Protein AF-A0A956BQG1-F1 (afdb_monomer_lite)

Foldseek 3Di:
DDALCPDPCNVVCLVCLLQAALCVSQVSSVHDSVSSVVSCVVVVHDGQHADRVSHGQDDVPPPVDAPPVRDDPDQDDDDVVLVVVLVPDDPPDLSVLLSVCSSCAQQPALVVSCSNSVHDSVSSVVSCVVSVGDHNPDDDPPPVPVPPDPPPDQDVQKWKKWWWFQDPVGIDIDIDIDNDDVRRLVVDVVVDPGHTPDIGTPGHDDD

Sequence (207 aa):
MRGLEHESVWPEIVRRRDELPLARLAEMAGCSPGEVASALVRTGVVHEAVDDAGQLPPEPGDPRVVDAGGERLAHGAVDPSVREALARLRPGSKDMQVAAYADLLGRVPDAEVARRAGVSIRTIASFRARHAIPGYAGPRRPATRRASAPRAAPEPGDVAWRVVLRGDEGDTSGVVVATDLAQAAARAEAAGRGEVVSLERIGPVLG

Radius of gyration: 25.51 Å; chains: 1; bounding box: 65×36×54 Å

pLDDT: mean 70.12, std 15.94, range [32.72, 92.75]

Structure (mmCIF, N/CA/C/O backbone):
data_AF-A0A956BQG1-F1
#
_entry.id   AF-A0A956BQG1-F1
#
loop_
_atom_site.group_PDB
_atom_site.id
_atom_site.type_symbol
_atom_site.label_atom_id
_atom_site.label_alt_id
_atom_site.label_comp_id
_atom_site.label_asym_id
_atom_site.label_entity_id
_atom_site.label_seq_id
_atom_site.pdbx_PDB_ins_code
_atom_site.Cartn_x
_atom_site.Cartn_y
_atom_site.Cartn_z
_atom_site.occupancy
_atom_site.B_iso_or_equiv
_atom_site.auth_seq_id
_atom_site.auth_comp_id
_atom_site.auth_asym_id
_atom_site.auth_atom_id
_atom_site.pdbx_PDB_model_num
ATOM 1 N N . MET A 1 1 ? 12.827 15.767 16.826 1.00 46.84 1 MET A N 1
ATOM 2 C CA . MET A 1 1 ? 12.752 14.305 17.034 1.00 46.84 1 MET A CA 1
ATOM 3 C C . MET A 1 1 ? 14.107 13.729 16.669 1.00 46.84 1 MET A C 1
ATOM 5 O O . MET A 1 1 ? 14.648 14.152 15.653 1.00 46.84 1 MET A O 1
ATOM 9 N N . ARG A 1 2 ? 14.710 12.892 17.520 1.00 58.56 2 ARG A N 1
ATOM 10 C CA . ARG A 1 2 ? 16.002 12.260 17.201 1.00 58.56 2 ARG A CA 1
ATOM 11 C C . ARG A 1 2 ? 15.765 11.188 16.134 1.00 58.56 2 ARG A C 1
ATOM 13 O O . ARG A 1 2 ? 14.733 10.530 16.167 1.00 58.56 2 ARG A O 1
ATOM 20 N N . GLY A 1 3 ? 16.663 11.092 15.157 1.00 66.81 3 GLY A N 1
ATOM 21 C CA . GLY A 1 3 ? 16.604 10.039 14.146 1.00 66.81 3 GLY A CA 1
ATOM 22 C C . GLY A 1 3 ? 16.984 8.682 14.738 1.00 66.81 3 GLY A C 1
ATOM 23 O O . GLY A 1 3 ? 17.754 8.631 15.699 1.00 66.81 3 GLY A O 1
ATOM 24 N N . LEU A 1 4 ? 16.461 7.604 14.146 1.00 78.62 4 LEU A N 1
ATOM 25 C CA . LEU A 1 4 ? 16.720 6.214 14.540 1.00 78.62 4 LEU A CA 1
ATOM 26 C C . LEU A 1 4 ? 18.225 5.888 14.606 1.00 78.62 4 LEU A C 1
ATOM 28 O O . LEU A 1 4 ? 18.642 5.062 15.403 1.00 78.62 4 LEU A O 1
ATOM 32 N N . GLU A 1 5 ? 19.047 6.586 13.819 1.00 75.81 5 GLU A N 1
ATOM 33 C CA . GLU A 1 5 ? 20.513 6.505 13.796 1.00 75.81 5 GLU A CA 1
ATOM 34 C C . GLU A 1 5 ? 21.209 6.895 15.115 1.00 75.81 5 GLU A C 1
ATOM 36 O O . GLU A 1 5 ? 22.394 6.617 15.293 1.00 75.81 5 GLU A O 1
ATOM 41 N N . HIS A 1 6 ? 20.490 7.536 16.040 1.00 75.19 6 HIS A N 1
ATOM 42 C CA . HIS A 1 6 ? 20.987 7.906 17.368 1.00 75.19 6 HIS A CA 1
ATOM 43 C C . HIS A 1 6 ? 20.440 7.015 18.491 1.00 75.19 6 HIS A C 1
ATOM 45 O O . HIS A 1 6 ? 20.789 7.220 19.656 1.00 75.19 6 HIS A O 1
ATOM 51 N N . GLU A 1 7 ? 19.577 6.056 18.158 1.00 80.56 7 GLU A N 1
ATOM 52 C CA . GLU A 1 7 ? 19.052 5.071 19.097 1.00 80.56 7 GLU A CA 1
ATOM 53 C C . GLU A 1 7 ? 20.099 3.979 19.358 1.00 80.56 7 GLU A C 1
ATOM 55 O O . GLU A 1 7 ? 20.858 3.583 18.470 1.00 80.56 7 GLU A O 1
ATOM 60 N N . SER A 1 8 ? 20.107 3.420 20.568 1.00 85.19 8 SER A N 1
ATOM 61 C CA . SER A 1 8 ? 21.009 2.316 20.932 1.00 85.19 8 SER A CA 1
ATOM 62 C C . SER A 1 8 ? 20.754 1.032 20.132 1.00 85.19 8 SER A C 1
ATOM 64 O O . SER A 1 8 ? 21.643 0.190 20.035 1.00 85.19 8 SER A O 1
ATOM 66 N N . VAL A 1 9 ? 19.568 0.894 19.530 1.00 87.00 9 VAL A N 1
ATOM 67 C CA . VAL A 1 9 ? 19.182 -0.243 18.678 1.00 87.00 9 VAL A CA 1
ATOM 68 C C . VAL A 1 9 ? 19.792 -0.173 17.269 1.00 87.00 9 VAL A C 1
ATOM 70 O O . VAL A 1 9 ? 19.853 -1.182 16.567 1.00 87.00 9 VAL A O 1
ATOM 73 N N . TRP A 1 10 ? 20.292 0.993 16.847 1.00 88.00 10 TRP A N 1
ATOM 74 C CA . TRP A 1 10 ? 20.763 1.225 15.479 1.00 88.00 10 TRP A CA 1
ATOM 75 C C . TRP A 1 10 ? 21.867 0.265 14.990 1.00 88.00 10 TRP A C 1
ATOM 77 O O . TRP A 1 10 ? 21.734 -0.266 13.884 1.00 88.00 10 TRP A O 1
ATOM 87 N N . PRO A 1 11 ? 22.925 -0.042 15.770 1.00 89.19 11 PRO A N 1
ATOM 88 C CA . PRO A 1 11 ? 23.967 -0.973 15.328 1.00 89.19 11 PRO A CA 1
ATOM 89 C C . PRO A 1 11 ? 23.437 -2.383 15.039 1.00 89.19 11 PRO A C 1
ATOM 91 O O . PRO A 1 11 ? 23.926 -3.055 14.132 1.00 89.19 11 PRO A O 1
ATOM 94 N N . GLU A 1 12 ? 22.419 -2.818 15.783 1.00 88.06 12 GLU A N 1
ATOM 95 C CA . GLU A 1 12 ? 21.807 -4.134 15.607 1.00 88.06 12 GLU A CA 1
ATOM 96 C C . GLU A 1 12 ? 20.935 -4.181 14.346 1.00 88.06 12 GLU A C 1
ATOM 98 O O . GLU A 1 12 ? 20.993 -5.152 13.591 1.00 88.06 12 GLU A O 1
ATOM 103 N N . ILE A 1 13 ? 20.212 -3.096 14.045 1.00 88.88 13 ILE A N 1
ATOM 104 C CA . ILE A 1 13 ? 19.471 -2.951 12.781 1.00 88.88 13 ILE A CA 1
ATOM 105 C C . ILE A 1 13 ? 20.425 -3.036 11.589 1.00 88.88 13 ILE A C 1
ATOM 107 O O . ILE A 1 13 ? 20.162 -3.769 10.640 1.00 88.88 13 ILE A O 1
ATOM 111 N N . VAL A 1 14 ? 21.551 -2.318 11.636 1.00 87.44 14 VAL A N 1
ATOM 112 C CA . VAL A 1 14 ? 22.540 -2.311 10.545 1.00 87.44 14 VAL A CA 1
ATOM 113 C C . VAL A 1 14 ? 23.153 -3.693 10.331 1.00 87.44 14 VAL A C 1
ATOM 115 O O . VAL A 1 14 ? 23.402 -4.061 9.182 1.00 87.44 14 VAL A O 1
ATOM 118 N N . ARG A 1 15 ? 23.392 -4.454 11.407 1.00 88.75 15 ARG A N 1
ATOM 119 C CA . ARG A 1 15 ? 23.927 -5.820 11.337 1.00 88.75 15 ARG A CA 1
ATOM 120 C C . ARG A 1 15 ? 22.938 -6.781 10.679 1.00 88.75 15 ARG A C 1
ATOM 122 O O . ARG A 1 15 ? 23.346 -7.554 9.824 1.00 88.75 15 ARG A O 1
ATOM 129 N N . ARG A 1 16 ? 21.662 -6.721 11.064 1.00 86.44 16 ARG A N 1
ATOM 130 C CA . ARG A 1 16 ? 20.632 -7.680 10.626 1.00 86.44 16 ARG A CA 1
ATOM 131 C C . ARG A 1 16 ? 19.854 -7.242 9.395 1.00 86.44 16 ARG A C 1
ATOM 133 O O . ARG A 1 16 ? 18.903 -7.915 9.008 1.00 86.44 16 ARG A O 1
ATOM 140 N N . ARG A 1 17 ? 20.232 -6.115 8.788 1.00 82.38 17 ARG A N 1
ATOM 141 C CA . ARG A 1 17 ? 19.498 -5.543 7.661 1.00 82.38 17 ARG A CA 1
ATOM 142 C C . ARG A 1 17 ? 19.327 -6.557 6.533 1.00 82.38 17 ARG A C 1
ATOM 144 O O . ARG A 1 17 ? 18.231 -6.693 6.039 1.00 82.38 17 ARG A O 1
ATOM 151 N N . ASP A 1 18 ? 20.356 -7.315 6.179 1.00 78.38 18 ASP A N 1
ATOM 152 C CA . ASP A 1 18 ? 20.296 -8.233 5.034 1.00 78.38 18 ASP A CA 1
ATOM 153 C C . ASP A 1 18 ? 19.701 -9.607 5.417 1.00 78.38 18 ASP A C 1
ATOM 155 O O . ASP A 1 18 ? 19.477 -10.455 4.562 1.00 78.38 18 ASP A O 1
ATOM 159 N N . GLU A 1 19 ? 19.415 -9.828 6.705 1.00 78.19 19 GLU A N 1
ATOM 160 C CA . GLU A 1 19 ? 18.828 -11.070 7.229 1.00 78.19 19 GLU A CA 1
ATOM 161 C C . GLU A 1 19 ? 17.313 -10.973 7.427 1.00 78.19 19 GLU A C 1
ATOM 163 O O . GLU A 1 19 ? 16.621 -11.990 7.460 1.00 78.19 19 GLU A O 1
ATOM 168 N N . LEU A 1 20 ? 16.798 -9.761 7.647 1.00 76.50 20 LEU A N 1
ATOM 169 C CA . LEU A 1 20 ? 15.426 -9.541 8.081 1.00 76.50 20 LEU A CA 1
ATOM 170 C C . LEU A 1 20 ? 14.710 -8.541 7.176 1.00 76.50 20 LEU A C 1
ATOM 172 O O . LEU A 1 20 ? 15.280 -7.509 6.818 1.00 76.50 20 LEU A O 1
ATOM 176 N N . PRO A 1 21 ? 13.420 -8.772 6.879 1.00 80.62 21 PRO A N 1
ATOM 177 C CA . PRO A 1 21 ? 12.629 -7.788 6.165 1.00 80.62 21 PRO A CA 1
ATOM 178 C C . PRO A 1 21 ? 12.486 -6.513 7.008 1.00 80.62 21 PRO A C 1
ATOM 180 O O . PRO A 1 21 ? 12.423 -6.563 8.243 1.00 80.62 21 PRO A O 1
ATOM 183 N N . LEU A 1 22 ? 12.339 -5.363 6.339 1.00 74.06 22 LEU A N 1
ATOM 184 C CA . LEU A 1 22 ? 12.158 -4.049 6.981 1.00 74.06 22 LEU A CA 1
ATOM 185 C C . LEU A 1 22 ? 11.072 -4.042 8.063 1.00 74.06 22 LEU A C 1
ATOM 187 O O . LEU A 1 22 ? 11.198 -3.321 9.048 1.00 74.06 22 LEU A O 1
ATOM 191 N N . ALA A 1 23 ? 10.019 -4.846 7.897 1.00 68.12 23 ALA A N 1
ATOM 192 C CA . ALA A 1 23 ? 8.956 -4.992 8.886 1.00 68.12 23 ALA A CA 1
ATOM 193 C C . ALA A 1 23 ? 9.471 -5.527 10.232 1.00 68.12 23 ALA A C 1
ATOM 195 O O . ALA A 1 23 ? 9.143 -4.970 11.276 1.00 68.12 23 ALA A O 1
ATOM 196 N N . ARG A 1 24 ? 10.333 -6.550 10.218 1.00 80.94 24 ARG A N 1
ATOM 197 C CA . ARG A 1 24 ? 10.911 -7.124 11.440 1.00 80.94 24 ARG A CA 1
ATOM 198 C C . ARG A 1 24 ? 11.957 -6.218 12.069 1.00 80.94 24 ARG A C 1
ATOM 200 O O . ARG A 1 24 ? 11.988 -6.091 13.289 1.00 80.94 24 ARG A O 1
ATOM 207 N N . LEU A 1 25 ? 12.756 -5.534 11.253 1.00 84.44 25 LEU A N 1
ATOM 208 C CA . LEU A 1 25 ? 13.687 -4.514 11.744 1.00 84.44 25 LEU A CA 1
ATOM 209 C C . LEU A 1 25 ? 12.943 -3.362 12.435 1.00 84.44 25 LEU A C 1
ATOM 211 O O . LEU A 1 25 ? 13.397 -2.855 13.457 1.00 84.44 25 LEU A O 1
ATOM 215 N N . ALA A 1 26 ? 11.780 -2.979 11.909 1.00 79.81 26 ALA A N 1
ATOM 216 C CA . ALA A 1 26 ? 10.936 -1.936 12.481 1.00 79.81 26 ALA A CA 1
ATOM 217 C C . ALA A 1 26 ? 10.287 -2.357 13.803 1.00 79.81 26 ALA A C 1
ATOM 219 O O . ALA A 1 26 ? 10.283 -1.578 14.753 1.00 79.81 26 ALA A O 1
ATOM 220 N N . GLU A 1 27 ? 9.820 -3.604 13.902 1.00 80.94 27 GLU A N 1
ATOM 221 C CA . GLU A 1 27 ? 9.327 -4.171 15.162 1.00 80.94 27 GLU A CA 1
ATOM 222 C C . GLU A 1 27 ? 10.411 -4.196 16.246 1.00 80.94 27 GLU A C 1
ATOM 224 O O . GLU A 1 27 ? 10.147 -3.800 17.379 1.00 80.94 27 GLU A O 1
ATOM 229 N N . MET A 1 28 ? 11.642 -4.593 15.900 1.00 83.69 28 MET A N 1
ATOM 230 C CA . MET A 1 28 ? 12.785 -4.557 16.825 1.00 83.69 28 MET A CA 1
ATOM 231 C C . MET A 1 28 ? 13.092 -3.138 17.317 1.00 83.69 28 MET A C 1
ATOM 233 O O . MET A 1 28 ? 13.524 -2.951 18.451 1.00 83.69 28 MET A O 1
ATOM 237 N N . ALA A 1 29 ? 12.876 -2.150 16.454 1.00 83.38 29 ALA A N 1
ATOM 238 C CA . ALA A 1 29 ? 13.144 -0.747 16.724 1.00 83.38 29 ALA A CA 1
ATOM 239 C C . ALA A 1 29 ? 11.959 -0.003 17.366 1.00 83.38 29 ALA A C 1
ATOM 241 O O . ALA A 1 29 ? 12.104 1.160 17.735 1.00 83.38 29 ALA A O 1
ATOM 242 N N . GLY A 1 30 ? 10.785 -0.639 17.466 1.00 81.88 30 GLY A N 1
ATOM 243 C CA . GLY A 1 30 ? 9.554 -0.006 17.940 1.00 81.88 30 GLY A CA 1
ATOM 244 C C . GLY A 1 30 ? 9.056 1.140 17.050 1.00 81.88 30 GLY A C 1
ATOM 245 O O . GLY A 1 30 ? 8.362 2.029 17.539 1.00 81.88 30 GLY A O 1
ATOM 246 N N . CYS A 1 31 ? 9.416 1.152 15.764 1.00 81.50 31 CYS A N 1
ATOM 247 C CA . CYS A 1 31 ? 9.085 2.226 14.825 1.00 81.50 31 CYS A CA 1
ATOM 248 C C . CYS A 1 31 ? 8.438 1.686 13.542 1.00 81.50 31 CYS A C 1
ATOM 250 O O . CYS A 1 31 ? 8.113 0.503 13.435 1.00 81.50 31 CYS A O 1
ATOM 252 N N . SER A 1 32 ? 8.193 2.555 12.561 1.00 75.88 32 SER A N 1
ATOM 253 C CA . SER A 1 32 ? 7.629 2.140 11.276 1.00 75.88 32 SER A CA 1
ATOM 254 C C . SER A 1 32 ? 8.705 1.643 10.290 1.00 75.88 32 SER A C 1
ATOM 256 O O . SER A 1 32 ? 9.830 2.152 10.277 1.00 75.88 32 SER A O 1
ATOM 258 N N . PRO A 1 33 ? 8.373 0.724 9.359 1.00 71.31 33 PRO A N 1
ATOM 259 C CA . PRO A 1 33 ? 9.314 0.263 8.326 1.00 71.31 33 PRO A CA 1
ATOM 260 C C . PRO A 1 33 ? 9.885 1.389 7.454 1.00 71.31 33 PRO A C 1
ATOM 262 O O . PRO A 1 33 ? 11.023 1.315 6.990 1.00 71.31 33 PRO A O 1
ATOM 265 N N . GLY A 1 34 ? 9.110 2.459 7.247 1.00 60.00 34 GLY A N 1
ATOM 266 C CA . GLY A 1 34 ? 9.549 3.639 6.502 1.00 60.00 34 GLY A CA 1
ATOM 267 C C . GLY A 1 34 ? 10.622 4.454 7.228 1.00 60.00 34 GLY A C 1
ATOM 268 O O . GLY A 1 34 ? 11.489 5.032 6.570 1.00 60.00 34 GLY A O 1
ATOM 269 N N . GLU A 1 35 ? 10.604 4.479 8.561 1.00 70.69 35 GLU A N 1
ATOM 270 C CA . GLU A 1 35 ? 11.624 5.152 9.372 1.00 70.69 35 GLU A CA 1
ATOM 271 C C . GLU A 1 35 ? 12.947 4.390 9.344 1.00 70.69 35 GLU A C 1
ATOM 273 O O . GLU A 1 35 ? 13.988 5.009 9.121 1.00 70.69 35 GLU A O 1
ATOM 278 N N . VAL A 1 36 ? 12.902 3.057 9.451 1.00 77.69 36 VAL A N 1
ATOM 279 C CA . VAL A 1 36 ? 14.083 2.192 9.286 1.00 77.69 36 VAL A CA 1
ATOM 280 C C . VAL A 1 36 ? 14.699 2.377 7.901 1.00 77.69 36 VAL A C 1
ATOM 282 O O . VAL A 1 36 ? 15.891 2.660 7.785 1.00 77.69 36 VAL A O 1
ATOM 285 N N . ALA A 1 37 ? 13.885 2.303 6.843 1.00 73.50 37 ALA A N 1
ATOM 286 C CA . ALA A 1 37 ? 14.354 2.497 5.472 1.00 73.50 37 ALA A CA 1
ATOM 287 C C . ALA A 1 37 ? 14.978 3.887 5.263 1.00 73.50 37 ALA A C 1
ATOM 289 O O . ALA A 1 37 ? 16.015 4.023 4.616 1.00 73.50 37 ALA A O 1
ATOM 290 N N . SER A 1 38 ? 14.372 4.930 5.836 1.00 71.94 38 SER A N 1
ATOM 291 C CA . SER A 1 38 ? 14.891 6.297 5.735 1.00 71.94 38 SER A CA 1
ATOM 292 C C . SER A 1 38 ? 16.214 6.463 6.484 1.00 71.94 38 SER A C 1
ATOM 294 O O . SER A 1 38 ? 17.120 7.118 5.973 1.00 71.94 38 SER A O 1
ATOM 296 N N . ALA A 1 39 ? 16.355 5.854 7.663 1.00 79.94 39 ALA A N 1
ATOM 297 C CA . ALA A 1 39 ? 17.590 5.884 8.440 1.00 79.94 39 ALA A CA 1
ATOM 298 C C . ALA A 1 39 ? 18.737 5.133 7.737 1.00 79.94 39 ALA A C 1
ATOM 300 O O . ALA A 1 39 ? 19.861 5.637 7.687 1.00 79.94 39 ALA A O 1
ATOM 301 N N . LEU A 1 40 ? 18.453 3.984 7.112 1.00 82.25 40 LEU A N 1
ATOM 302 C CA . LEU A 1 40 ? 19.437 3.228 6.322 1.00 82.25 40 LEU A CA 1
ATOM 303 C C . LEU A 1 40 ? 19.943 4.059 5.135 1.00 82.25 40 LEU A C 1
ATOM 305 O O . LEU A 1 40 ? 21.146 4.211 4.942 1.00 82.25 40 LEU A O 1
ATOM 309 N N . VAL A 1 41 ? 19.032 4.722 4.416 1.00 76.50 41 VAL A N 1
ATOM 310 C CA . VAL A 1 41 ? 19.394 5.629 3.315 1.00 76.50 41 VAL A CA 1
ATOM 311 C C . VAL A 1 41 ? 20.226 6.820 3.805 1.00 76.50 41 VAL A C 1
ATOM 313 O O . VAL A 1 41 ? 21.230 7.152 3.177 1.00 76.50 41 VAL A O 1
ATOM 316 N N . ARG A 1 42 ? 19.859 7.458 4.927 1.00 74.25 42 ARG A N 1
ATOM 317 C CA . ARG A 1 42 ? 20.605 8.606 5.488 1.00 74.25 42 ARG A CA 1
ATOM 318 C C . ARG A 1 42 ? 22.040 8.259 5.877 1.00 74.25 42 ARG A C 1
ATOM 320 O O . ARG A 1 42 ? 22.916 9.111 5.786 1.00 74.25 42 ARG A O 1
ATOM 327 N N . THR A 1 43 ? 22.264 7.026 6.312 1.00 80.19 43 THR A N 1
ATOM 328 C CA . THR A 1 43 ? 23.576 6.529 6.744 1.00 80.19 43 THR A CA 1
ATOM 329 C C . THR A 1 43 ? 24.372 5.868 5.616 1.00 80.19 43 THR A C 1
ATOM 331 O O . THR A 1 43 ? 25.496 5.429 5.844 1.00 80.19 43 THR A O 1
ATOM 334 N N . GLY A 1 44 ? 23.821 5.819 4.397 1.00 75.56 44 GLY A N 1
ATOM 335 C CA . GLY A 1 44 ? 24.469 5.200 3.238 1.00 75.56 44 GLY A CA 1
ATOM 336 C C . GLY A 1 44 ? 24.523 3.673 3.304 1.00 75.56 44 GLY A C 1
ATOM 337 O O . GLY A 1 44 ? 25.300 3.052 2.582 1.00 75.56 44 GLY A O 1
ATOM 338 N N . VAL A 1 45 ? 23.714 3.063 4.168 1.00 77.19 45 VAL A N 1
ATOM 339 C CA . VAL A 1 45 ? 23.649 1.617 4.340 1.00 77.19 45 VAL A CA 1
ATOM 340 C C . VAL A 1 45 ? 22.630 1.049 3.351 1.00 77.19 45 VAL A C 1
ATOM 342 O O . VAL A 1 45 ? 21.441 1.364 3.410 1.00 77.19 45 VAL A O 1
ATOM 345 N N . VAL A 1 46 ? 23.100 0.210 2.427 1.00 68.94 46 VAL A N 1
ATOM 346 C CA . VAL A 1 46 ? 22.244 -0.491 1.458 1.00 68.94 46 VAL A CA 1
ATOM 347 C C . VAL A 1 46 ? 21.608 -1.700 2.140 1.00 68.94 46 VAL A C 1
ATOM 349 O O . VAL A 1 46 ? 22.289 -2.428 2.855 1.00 68.94 46 VAL A O 1
ATOM 352 N N . HIS A 1 47 ? 20.311 -1.899 1.924 1.00 69.94 47 HIS A N 1
ATOM 353 C CA . HIS A 1 47 ? 19.563 -3.061 2.394 1.00 69.94 47 HIS A CA 1
ATOM 354 C C . HIS A 1 47 ? 19.048 -3.836 1.184 1.00 69.94 47 HIS A C 1
ATOM 356 O O . HIS A 1 47 ? 18.314 -3.271 0.366 1.00 69.94 47 HIS A O 1
ATOM 362 N N . GLU A 1 48 ? 19.443 -5.104 1.070 1.00 63.16 48 GLU A N 1
ATOM 363 C CA . GLU A 1 48 ? 18.855 -6.026 0.101 1.00 63.16 48 GLU A CA 1
ATOM 364 C C . GLU A 1 48 ? 17.516 -6.528 0.639 1.00 63.16 48 GLU A C 1
ATOM 366 O O . GLU A 1 48 ? 17.433 -7.115 1.715 1.00 63.16 48 GLU A O 1
ATOM 371 N N . ALA A 1 49 ? 16.442 -6.233 -0.093 1.00 56.81 49 ALA A N 1
ATOM 372 C CA . ALA A 1 49 ? 15.095 -6.578 0.331 1.00 56.81 49 ALA A CA 1
ATOM 373 C C . ALA A 1 49 ? 14.925 -8.101 0.332 1.00 56.81 49 ALA A C 1
ATOM 375 O O . ALA A 1 49 ? 14.792 -8.689 -0.732 1.00 56.81 49 ALA A O 1
ATOM 376 N N . VAL A 1 50 ? 14.904 -8.717 1.511 1.00 61.09 50 VAL A N 1
ATOM 377 C CA . VAL A 1 50 ? 14.538 -10.127 1.706 1.00 61.09 50 VAL A CA 1
ATOM 378 C C . VAL A 1 50 ? 13.030 -10.273 1.923 1.00 61.09 50 VAL A C 1
ATOM 380 O O . VAL A 1 50 ? 12.372 -9.358 2.431 1.00 61.09 50 VAL A O 1
ATOM 383 N N . ASP A 1 51 ? 12.461 -11.404 1.509 1.00 55.56 51 ASP A N 1
ATOM 384 C CA . ASP A 1 51 ? 11.043 -11.708 1.712 1.00 55.56 51 ASP A CA 1
ATOM 385 C C . ASP A 1 51 ? 10.711 -12.081 3.176 1.00 55.56 51 ASP A C 1
ATOM 387 O O . ASP A 1 51 ? 11.577 -12.117 4.053 1.00 55.56 51 ASP A O 1
ATOM 391 N N . ASP A 1 52 ? 9.432 -12.358 3.462 1.00 47.62 52 ASP A N 1
ATOM 392 C CA . ASP A 1 52 ? 8.966 -12.744 4.806 1.00 47.62 52 ASP A CA 1
ATOM 393 C C . ASP A 1 52 ? 9.592 -14.063 5.313 1.00 47.62 52 ASP A C 1
ATOM 395 O O . ASP A 1 52 ? 9.530 -14.351 6.511 1.00 47.62 52 ASP A O 1
ATOM 399 N N . ALA A 1 53 ? 10.191 -14.861 4.421 1.00 53.19 53 ALA A N 1
ATOM 400 C CA . ALA A 1 53 ? 10.907 -16.093 4.736 1.00 53.19 53 ALA A CA 1
ATOM 401 C C . ALA A 1 53 ? 12.428 -15.881 4.892 1.00 53.19 53 ALA A C 1
ATOM 403 O O . ALA A 1 53 ? 13.144 -16.837 5.193 1.00 53.19 53 ALA A O 1
ATOM 404 N N . GLY A 1 54 ? 12.928 -14.648 4.732 1.00 53.09 54 GLY A N 1
ATOM 405 C CA . GLY A 1 54 ? 14.359 -14.335 4.770 1.00 53.09 54 GLY A CA 1
ATOM 406 C C . GLY A 1 54 ? 15.106 -14.770 3.507 1.00 53.09 54 GLY A C 1
ATOM 407 O O . GLY A 1 54 ? 16.333 -14.858 3.517 1.00 53.09 54 GLY A O 1
ATOM 408 N N . GLN A 1 55 ? 14.389 -15.072 2.422 1.00 50.47 55 GLN A N 1
ATOM 409 C CA . GLN A 1 55 ? 14.985 -15.379 1.131 1.00 50.47 55 GLN A CA 1
ATOM 410 C C . GLN A 1 55 ? 15.259 -14.087 0.356 1.00 50.47 55 GLN A C 1
ATOM 412 O O . GLN A 1 55 ? 14.406 -13.198 0.268 1.00 50.47 55 GLN A O 1
ATOM 417 N N . LEU A 1 56 ? 16.439 -14.013 -0.268 1.00 47.78 56 LEU A N 1
ATOM 418 C CA . LEU A 1 56 ? 16.669 -13.038 -1.327 1.00 47.78 56 LEU A CA 1
ATOM 419 C C . LEU A 1 56 ? 15.664 -13.273 -2.465 1.00 47.78 56 LEU A C 1
ATOM 421 O O . LEU A 1 56 ? 15.352 -14.430 -2.781 1.00 47.78 56 LEU A O 1
ATOM 425 N N . PRO A 1 57 ? 15.164 -12.201 -3.100 1.00 50.53 57 PRO A N 1
ATOM 426 C CA . PRO A 1 57 ? 14.330 -12.318 -4.277 1.00 50.53 57 PRO A CA 1
ATOM 427 C C . PRO A 1 57 ? 15.082 -13.139 -5.331 1.00 50.53 57 PRO A C 1
ATOM 429 O O . PRO A 1 57 ? 16.301 -13.008 -5.456 1.00 50.53 57 PRO A O 1
ATOM 432 N N . PRO A 1 58 ? 14.384 -14.009 -6.079 1.00 46.41 58 PRO A N 1
ATOM 433 C CA . PRO A 1 58 ? 15.030 -14.803 -7.110 1.00 46.41 58 PRO A CA 1
ATOM 434 C C . PRO A 1 58 ? 15.707 -13.884 -8.129 1.00 46.41 58 PRO A C 1
ATOM 436 O O . PRO A 1 58 ? 15.110 -12.902 -8.580 1.00 46.41 58 PRO A O 1
ATOM 439 N N . GLU A 1 59 ? 16.942 -14.234 -8.490 1.00 39.75 59 GLU A N 1
ATOM 440 C CA . GLU A 1 59 ? 17.727 -13.533 -9.505 1.00 39.75 59 GLU A CA 1
ATOM 441 C C . GLU A 1 59 ? 16.920 -13.378 -10.808 1.00 39.75 59 GLU A C 1
ATOM 443 O O . GLU A 1 59 ? 16.147 -14.278 -11.180 1.00 39.75 59 GLU A O 1
ATOM 448 N N . PRO A 1 60 ? 17.094 -12.268 -11.547 1.00 37.97 60 PRO A N 1
ATOM 449 C CA . PRO A 1 60 ? 16.444 -12.087 -12.837 1.00 37.97 60 PRO A CA 1
ATOM 450 C C . PRO A 1 60 ? 16.783 -13.256 -13.781 1.00 37.97 60 PRO A C 1
ATOM 452 O O . PRO A 1 60 ? 17.923 -13.405 -14.212 1.00 37.97 60 PRO A O 1
ATOM 455 N N . GLY A 1 61 ? 15.788 -14.088 -14.113 1.00 40.22 61 GLY A N 1
ATOM 456 C CA . GLY A 1 61 ? 15.955 -15.253 -14.995 1.00 40.22 61 GLY A CA 1
ATOM 457 C C . GLY A 1 61 ? 16.045 -16.617 -14.297 1.00 40.22 61 GLY A C 1
ATOM 458 O O . GLY A 1 61 ? 16.324 -17.608 -14.971 1.00 40.22 61 GLY A O 1
ATOM 459 N N . ASP A 1 62 ? 15.791 -16.705 -12.986 1.00 40.81 62 ASP A N 1
ATOM 460 C CA . ASP A 1 62 ? 15.752 -17.993 -12.283 1.00 40.81 62 ASP A CA 1
ATOM 461 C C . ASP A 1 62 ? 14.680 -18.942 -12.877 1.00 40.81 62 ASP A C 1
ATOM 463 O O . ASP A 1 62 ? 13.493 -18.588 -12.924 1.00 40.81 62 ASP A O 1
ATOM 467 N N . PRO A 1 63 ? 15.053 -20.168 -13.299 1.00 39.81 63 PRO A N 1
ATOM 468 C CA . PRO A 1 63 ? 14.145 -21.126 -13.937 1.00 39.81 63 PRO A CA 1
ATOM 469 C C . PRO A 1 63 ? 12.994 -21.617 -13.043 1.00 39.81 63 PRO A C 1
ATOM 471 O O . PRO A 1 63 ? 12.086 -22.284 -13.539 1.00 39.81 63 PRO A O 1
ATOM 474 N N . ARG A 1 64 ? 13.004 -21.310 -11.740 1.00 42.50 64 ARG A N 1
ATOM 475 C CA . ARG A 1 64 ? 11.933 -21.664 -10.793 1.00 42.50 64 ARG A CA 1
ATOM 476 C C . ARG A 1 64 ? 10.741 -20.701 -10.821 1.00 42.50 64 ARG A C 1
ATOM 478 O O . ARG A 1 64 ? 9.725 -20.983 -10.187 1.00 42.50 64 ARG A O 1
ATOM 485 N N . VAL A 1 65 ? 10.841 -19.578 -11.534 1.00 39.50 65 VAL A N 1
ATOM 486 C CA . VAL A 1 65 ? 9.796 -18.547 -11.568 1.00 39.50 65 VAL A CA 1
ATOM 487 C C . VAL A 1 65 ? 8.826 -18.806 -12.726 1.00 39.50 65 VAL A C 1
ATOM 489 O O . VAL A 1 65 ? 9.104 -18.484 -13.879 1.00 39.50 65 VAL A O 1
ATOM 492 N N . VAL A 1 66 ? 7.661 -19.366 -12.401 1.00 38.19 66 VAL A N 1
ATOM 493 C CA . VAL A 1 66 ? 6.506 -19.524 -13.303 1.00 38.19 66 VAL A CA 1
ATOM 494 C C . VAL A 1 66 ? 5.425 -18.500 -12.952 1.00 38.19 66 VAL A C 1
ATOM 496 O O . VAL A 1 66 ? 5.324 -18.075 -11.798 1.00 38.19 66 VAL A O 1
ATOM 499 N N . ASP A 1 67 ? 4.631 -18.052 -13.927 1.00 41.94 67 ASP A N 1
ATOM 500 C CA . ASP A 1 67 ? 3.481 -17.199 -13.620 1.00 41.94 67 ASP A CA 1
ATOM 501 C C . ASP A 1 67 ? 2.335 -17.987 -12.951 1.00 41.94 67 ASP A C 1
ATOM 503 O O . ASP A 1 67 ? 2.390 -19.206 -12.782 1.00 41.94 67 ASP A O 1
ATOM 507 N N . ALA A 1 68 ? 1.274 -17.281 -12.548 1.00 36.88 68 ALA A N 1
ATOM 508 C CA . ALA A 1 68 ? 0.109 -17.883 -11.896 1.00 36.88 68 ALA A CA 1
ATOM 509 C C . ALA A 1 68 ? -0.688 -18.855 -12.799 1.00 36.88 68 ALA A C 1
ATOM 511 O O . ALA A 1 68 ? -1.590 -19.527 -12.302 1.00 36.88 68 ALA A O 1
ATOM 512 N N . GLY A 1 69 ? -0.376 -18.923 -14.099 1.00 35.78 69 GLY A N 1
ATOM 513 C CA . GLY A 1 69 ? -0.907 -19.886 -15.065 1.00 35.78 69 GLY A CA 1
ATOM 514 C C . GLY A 1 69 ? 0.060 -21.029 -15.398 1.00 35.78 69 GLY A C 1
ATOM 515 O O . GLY A 1 69 ? -0.301 -21.909 -16.174 1.00 35.78 69 GLY A O 1
ATOM 516 N N . GLY A 1 70 ? 1.264 -21.050 -14.814 1.00 34.25 70 GLY A N 1
ATOM 517 C CA . GLY A 1 70 ? 2.298 -22.039 -15.117 1.00 34.25 70 GLY A CA 1
ATOM 518 C C . GLY A 1 70 ? 3.021 -21.798 -16.445 1.00 34.25 70 GLY A C 1
ATOM 519 O O . GLY A 1 70 ? 3.807 -22.650 -16.865 1.00 34.25 70 GLY A O 1
ATOM 520 N N . GLU A 1 71 ? 2.789 -20.662 -17.109 1.00 32.72 71 GLU A N 1
ATOM 521 C CA . GLU A 1 71 ? 3.443 -20.342 -18.373 1.00 32.72 71 GLU A CA 1
ATOM 522 C C . GLU A 1 71 ? 4.795 -19.656 -18.150 1.00 32.72 71 GLU A C 1
ATOM 524 O O . GLU A 1 71 ? 5.023 -18.874 -17.219 1.00 32.72 71 GLU A O 1
ATOM 529 N N . ARG A 1 72 ? 5.739 -19.994 -19.034 1.00 37.50 72 ARG A N 1
ATOM 530 C CA . ARG A 1 72 ? 7.061 -19.372 -19.084 1.00 37.50 72 ARG A CA 1
ATOM 531 C C . ARG A 1 72 ? 6.884 -17.953 -19.609 1.00 37.50 72 ARG A C 1
ATOM 533 O O . ARG A 1 72 ? 6.520 -17.778 -20.770 1.00 37.50 72 ARG A O 1
ATOM 540 N N . LEU A 1 73 ? 7.175 -16.945 -18.789 1.00 40.72 73 LEU A N 1
ATOM 541 C CA . LEU A 1 73 ? 7.172 -15.551 -19.230 1.00 40.72 73 LEU A CA 1
ATOM 542 C C . LEU A 1 73 ? 8.333 -15.325 -20.208 1.00 40.72 73 LEU A C 1
ATOM 544 O O . LEU A 1 73 ? 9.439 -14.966 -19.814 1.00 40.72 73 LEU A O 1
ATOM 548 N N . ALA A 1 74 ? 8.091 -15.544 -21.500 1.00 36.56 74 ALA A N 1
ATOM 549 C CA . ALA A 1 74 ? 8.977 -15.045 -22.538 1.00 36.56 74 ALA A CA 1
ATOM 550 C C . ALA A 1 74 ? 9.038 -13.511 -22.433 1.00 36.56 74 ALA A C 1
ATOM 552 O O . ALA A 1 74 ? 8.004 -12.848 -22.314 1.00 36.56 74 ALA A O 1
ATOM 553 N N . HIS A 1 75 ? 10.248 -12.946 -22.469 1.00 35.91 75 HIS A N 1
ATOM 554 C CA . HIS A 1 75 ? 10.475 -11.501 -22.477 1.00 35.91 75 HIS A CA 1
ATOM 555 C C . HIS A 1 75 ? 9.814 -10.869 -23.712 1.00 35.91 75 HIS A C 1
ATOM 557 O O . HIS A 1 75 ? 10.390 -10.829 -24.796 1.00 35.91 75 HIS A O 1
ATOM 563 N N . GLY A 1 76 ? 8.572 -10.406 -23.584 1.00 41.69 76 GLY A N 1
ATOM 564 C CA . GLY A 1 76 ? 7.909 -9.670 -24.654 1.00 41.69 76 GLY A CA 1
ATOM 565 C C . GLY A 1 76 ? 8.389 -8.219 -24.668 1.00 41.69 76 GLY A C 1
ATOM 566 O O . GLY A 1 76 ? 8.360 -7.551 -23.636 1.00 41.69 76 GLY A O 1
ATOM 567 N N . ALA A 1 77 ? 8.759 -7.713 -25.840 1.00 44.69 77 ALA A N 1
ATOM 568 C CA . ALA A 1 77 ? 9.376 -6.403 -26.019 1.00 44.69 77 ALA A CA 1
ATOM 569 C C . ALA A 1 77 ? 8.560 -5.242 -25.412 1.00 44.69 77 ALA A C 1
ATOM 571 O O . ALA A 1 77 ? 7.430 -4.991 -25.837 1.00 44.69 77 ALA A O 1
ATOM 572 N N . VAL A 1 78 ? 9.140 -4.506 -24.452 1.00 51.06 78 VAL A N 1
ATOM 573 C CA . VAL A 1 78 ? 8.733 -3.111 -24.194 1.00 51.06 78 VAL A CA 1
ATOM 574 C C . VAL A 1 78 ? 8.878 -2.294 -25.475 1.00 51.06 78 VAL A C 1
ATOM 576 O O . VAL A 1 78 ? 9.789 -2.538 -26.275 1.00 51.06 78 VAL A O 1
ATOM 579 N N . ASP A 1 79 ? 8.021 -1.286 -25.622 1.00 52.97 79 ASP A N 1
ATOM 580 C CA . ASP A 1 79 ? 8.161 -0.286 -26.671 1.00 52.97 79 ASP A CA 1
ATOM 581 C C . ASP A 1 79 ? 9.585 0.328 -26.646 1.00 52.97 79 ASP A C 1
ATOM 583 O O . ASP A 1 79 ? 10.067 0.726 -25.575 1.00 52.97 79 ASP A O 1
ATOM 587 N N . PRO A 1 80 ? 10.292 0.398 -27.791 1.00 53.84 80 PRO A N 1
ATOM 588 C CA . PRO A 1 80 ? 11.659 0.912 -27.861 1.00 53.84 80 PRO A CA 1
ATOM 589 C C . PRO A 1 80 ? 11.820 2.334 -27.306 1.00 53.84 80 PRO A C 1
ATOM 591 O O . PRO A 1 80 ? 12.865 2.643 -26.734 1.00 53.84 80 PRO A O 1
ATOM 594 N N . SER A 1 81 ? 10.787 3.177 -27.408 1.00 54.03 81 SER A N 1
ATOM 595 C CA . SER A 1 81 ? 10.808 4.547 -26.882 1.00 54.03 81 SER A CA 1
ATOM 596 C C . SER A 1 81 ? 10.802 4.581 -25.351 1.00 54.03 81 SER A C 1
ATOM 598 O O . SER A 1 81 ? 11.468 5.418 -24.738 1.00 54.03 81 SER A O 1
ATOM 600 N N . VAL A 1 82 ? 10.126 3.619 -24.714 1.00 55.72 82 VAL A N 1
ATOM 601 C CA . VAL A 1 82 ? 10.147 3.446 -23.257 1.00 55.72 82 VAL A CA 1
ATOM 602 C C . VAL A 1 82 ? 11.535 2.987 -22.820 1.00 55.72 82 VAL A C 1
ATOM 604 O O . VAL A 1 82 ? 12.078 3.529 -21.861 1.00 55.72 82 VAL A O 1
ATOM 607 N N . ARG A 1 83 ? 12.161 2.061 -23.560 1.00 57.81 83 ARG A N 1
ATOM 608 C CA . ARG A 1 83 ? 13.533 1.598 -23.289 1.00 57.81 83 ARG A CA 1
ATOM 609 C C . ARG A 1 83 ? 14.559 2.734 -23.393 1.00 57.81 83 ARG A C 1
ATOM 611 O O . ARG A 1 83 ? 15.455 2.829 -22.557 1.00 57.81 83 ARG A O 1
ATOM 618 N N . GLU A 1 84 ? 14.402 3.628 -24.364 1.00 56.88 84 GLU A N 1
ATOM 619 C CA . GLU A 1 84 ? 15.266 4.802 -24.510 1.00 56.88 84 GLU A CA 1
ATOM 620 C C . GLU A 1 84 ? 15.047 5.837 -23.391 1.00 56.88 84 GLU A C 1
ATOM 622 O O . GLU A 1 84 ? 16.008 6.391 -22.856 1.00 56.88 84 GLU A O 1
ATOM 627 N N . ALA A 1 85 ? 13.797 6.065 -22.974 1.00 61.50 85 ALA A N 1
ATOM 628 C CA . ALA A 1 85 ? 13.487 6.929 -21.835 1.00 61.50 85 ALA A CA 1
ATOM 629 C C . ALA A 1 85 ? 14.057 6.374 -20.515 1.00 61.50 85 ALA A C 1
ATOM 631 O O . ALA A 1 85 ? 14.530 7.137 -19.671 1.00 61.50 85 ALA A O 1
ATOM 632 N N . LEU A 1 86 ? 14.057 5.048 -20.361 1.00 61.06 86 LEU A N 1
ATOM 633 C CA . LEU A 1 86 ? 14.614 4.337 -19.212 1.00 61.06 86 LEU A CA 1
ATOM 634 C C . LEU A 1 86 ? 16.138 4.450 -19.116 1.00 61.06 86 LEU A C 1
ATOM 636 O O . LEU A 1 86 ? 16.669 4.622 -18.020 1.00 61.06 86 LEU A O 1
ATOM 640 N N . ALA A 1 87 ? 16.837 4.437 -20.252 1.00 59.16 87 ALA A N 1
ATOM 641 C CA . ALA A 1 87 ? 18.291 4.596 -20.315 1.00 59.16 87 ALA A CA 1
ATOM 642 C C . ALA A 1 87 ? 18.784 5.980 -19.842 1.00 59.16 87 ALA A C 1
ATOM 644 O O . ALA A 1 87 ? 19.968 6.155 -19.566 1.00 59.16 87 ALA A O 1
ATOM 645 N N . ARG A 1 88 ? 17.884 6.969 -19.729 1.00 65.88 88 ARG A N 1
ATOM 646 C CA . ARG A 1 88 ? 18.191 8.336 -19.269 1.00 65.88 88 ARG A CA 1
ATOM 647 C C . ARG A 1 88 ? 17.943 8.545 -17.770 1.00 65.88 88 ARG A C 1
ATOM 649 O O . ARG A 1 88 ? 18.115 9.660 -17.273 1.00 65.88 88 ARG A O 1
ATOM 656 N N . LEU A 1 89 ? 17.506 7.514 -17.044 1.00 64.62 89 LEU A N 1
ATOM 657 C CA . LEU A 1 89 ? 17.240 7.616 -15.611 1.00 64.62 89 LEU A CA 1
ATOM 658 C C . LEU A 1 89 ? 18.533 7.790 -14.810 1.00 64.62 89 LEU A C 1
ATOM 660 O O . LEU A 1 89 ? 19.578 7.231 -15.135 1.00 64.62 89 LEU A O 1
ATOM 664 N N . ARG A 1 90 ? 18.453 8.571 -13.725 1.00 58.53 90 ARG A N 1
ATOM 665 C CA . ARG A 1 90 ? 19.599 8.769 -12.832 1.00 58.53 90 ARG A CA 1
ATOM 666 C C . ARG A 1 90 ? 19.958 7.449 -12.132 1.00 58.53 90 ARG A C 1
ATOM 668 O O . ARG A 1 90 ? 19.056 6.832 -11.551 1.00 58.53 90 ARG A O 1
ATOM 675 N N . PRO A 1 91 ? 21.248 7.063 -12.108 1.00 47.72 91 PRO A N 1
ATOM 676 C CA . PRO A 1 91 ? 21.714 5.916 -11.340 1.00 47.72 91 PRO A CA 1
ATOM 677 C C . PRO A 1 91 ? 21.284 6.019 -9.871 1.00 47.72 91 PRO A C 1
ATOM 679 O O . PRO A 1 91 ? 21.404 7.083 -9.265 1.00 47.72 91 PRO A O 1
ATOM 682 N N . GLY A 1 92 ? 20.745 4.933 -9.313 1.00 50.78 92 GLY A N 1
ATOM 683 C CA . GLY A 1 92 ? 20.315 4.859 -7.908 1.00 50.78 92 GLY A CA 1
ATOM 684 C C . GLY A 1 92 ? 18.924 5.431 -7.596 1.00 50.78 92 GLY A C 1
ATOM 685 O O . GLY A 1 92 ? 18.484 5.374 -6.450 1.00 50.78 92 GLY A O 1
ATOM 686 N N . SER A 1 93 ? 18.192 5.956 -8.586 1.00 65.00 93 SER A N 1
ATOM 687 C CA . SER A 1 93 ? 16.778 6.303 -8.391 1.00 65.00 93 SER A CA 1
ATOM 688 C C . SER A 1 93 ? 15.931 5.039 -8.218 1.00 65.00 93 SER A C 1
ATOM 690 O O . SER A 1 93 ? 16.173 4.027 -8.877 1.00 65.00 93 SER A O 1
ATOM 692 N N . LYS A 1 94 ? 14.858 5.126 -7.421 1.00 63.34 94 LYS A N 1
ATOM 693 C CA . LYS A 1 94 ? 13.799 4.098 -7.368 1.00 63.34 94 LYS A CA 1
ATOM 694 C C . LYS A 1 94 ? 13.251 3.784 -8.765 1.00 63.34 94 LYS A C 1
ATOM 696 O O . LYS A 1 94 ? 12.829 2.668 -9.024 1.00 63.34 94 LYS A O 1
ATOM 701 N N . ASP A 1 95 ? 13.329 4.741 -9.686 1.00 66.44 95 ASP A N 1
ATOM 702 C CA . ASP A 1 95 ? 12.932 4.551 -11.081 1.00 66.44 95 ASP A CA 1
ATOM 703 C C . ASP A 1 95 ? 13.830 3.557 -11.825 1.00 66.44 95 ASP A C 1
ATOM 705 O O . ASP A 1 95 ? 13.337 2.834 -12.681 1.00 66.44 95 ASP A O 1
ATOM 709 N N . MET A 1 96 ? 15.121 3.468 -11.483 1.00 68.69 96 MET A N 1
ATOM 710 C CA . MET A 1 96 ? 16.048 2.501 -12.081 1.00 68.69 96 MET A CA 1
ATOM 711 C C . MET A 1 96 ? 15.741 1.073 -11.614 1.00 68.69 96 MET A C 1
ATOM 713 O O . MET A 1 96 ? 15.814 0.135 -12.403 1.00 68.69 96 MET A O 1
ATOM 717 N N . GLN A 1 97 ? 15.329 0.918 -10.351 1.00 68.12 97 GLN A N 1
ATOM 718 C CA . GLN A 1 97 ? 14.873 -0.368 -9.813 1.00 68.12 97 GLN A CA 1
ATOM 719 C C . GLN A 1 97 ? 13.608 -0.842 -10.532 1.00 68.12 97 GLN A C 1
ATOM 721 O O . GLN A 1 97 ? 13.495 -2.011 -10.875 1.00 68.12 97 GLN A O 1
ATOM 726 N N . VAL A 1 98 ? 12.680 0.073 -10.834 1.00 74.38 98 VAL A N 1
ATOM 727 C CA . VAL A 1 98 ? 11.472 -0.250 -11.610 1.00 74.38 98 VAL A CA 1
ATOM 728 C C . VAL A 1 98 ? 11.787 -0.511 -13.085 1.00 74.38 98 VAL A C 1
ATOM 730 O O . VAL A 1 98 ? 11.179 -1.391 -13.692 1.00 74.38 98 VAL A O 1
ATOM 733 N N . ALA A 1 99 ? 12.753 0.211 -13.658 1.00 73.81 99 ALA A N 1
ATOM 734 C CA . ALA A 1 99 ? 13.165 0.073 -15.052 1.00 73.81 99 ALA A CA 1
ATOM 735 C C . ALA A 1 99 ? 13.637 -1.342 -15.406 1.00 73.81 99 ALA A C 1
ATOM 737 O O . ALA A 1 99 ? 13.325 -1.826 -16.492 1.00 73.81 99 ALA A O 1
ATOM 738 N N . ALA A 1 100 ? 14.321 -2.020 -14.479 1.00 73.12 100 ALA A N 1
ATOM 739 C CA . ALA A 1 100 ? 14.759 -3.407 -14.647 1.00 73.12 100 ALA A CA 1
ATOM 740 C C . ALA A 1 100 ? 13.593 -4.391 -14.878 1.00 73.12 100 ALA A C 1
ATOM 742 O O . ALA A 1 100 ? 13.787 -5.454 -15.460 1.00 73.12 100 ALA A O 1
ATOM 743 N N . TYR A 1 101 ? 12.374 -4.019 -14.473 1.00 75.88 101 TYR A N 1
ATOM 744 C CA . TYR A 1 101 ? 11.161 -4.829 -14.604 1.00 75.88 101 TYR A CA 1
ATOM 745 C C . TYR A 1 101 ? 10.140 -4.225 -15.573 1.00 75.88 101 TYR A C 1
ATOM 747 O O . TYR A 1 101 ? 8.963 -4.595 -15.548 1.00 75.88 101 TYR A O 1
ATOM 755 N N . ALA A 1 102 ? 10.565 -3.304 -16.443 1.00 74.75 102 ALA A N 1
ATOM 756 C CA . ALA A 1 102 ? 9.670 -2.634 -17.382 1.00 74.75 102 ALA A CA 1
ATOM 757 C C . ALA A 1 102 ? 8.926 -3.613 -18.309 1.00 74.75 102 ALA A C 1
ATOM 759 O O . ALA A 1 102 ? 7.755 -3.386 -18.605 1.00 74.75 102 ALA A O 1
ATOM 760 N N . ASP A 1 103 ? 9.552 -4.734 -18.690 1.00 74.44 103 ASP A N 1
ATOM 761 C CA . ASP A 1 103 ? 8.930 -5.796 -19.500 1.00 74.44 103 ASP A CA 1
ATOM 762 C C . ASP A 1 103 ? 7.763 -6.520 -18.791 1.00 74.44 103 ASP A C 1
ATOM 764 O O . ASP A 1 103 ? 6.939 -7.167 -19.446 1.00 74.44 103 ASP A O 1
ATOM 768 N N . LEU A 1 104 ? 7.676 -6.436 -17.458 1.00 76.12 104 LEU A N 1
ATOM 769 C CA . LEU A 1 104 ? 6.601 -7.046 -16.667 1.00 76.12 104 LEU A CA 1
ATOM 770 C C . LEU A 1 104 ? 5.416 -6.096 -16.458 1.00 76.12 104 LEU A C 1
ATOM 772 O O . LEU A 1 104 ? 4.292 -6.549 -16.215 1.00 76.12 104 LEU A O 1
ATOM 776 N N . LEU A 1 105 ? 5.644 -4.784 -16.552 1.00 78.25 105 LEU A N 1
ATOM 777 C CA . LEU A 1 105 ? 4.605 -3.780 -16.346 1.00 78.25 105 LEU A CA 1
ATOM 778 C C . LEU A 1 105 ? 3.512 -3.917 -17.414 1.00 78.25 105 LEU A C 1
ATOM 780 O O . LEU A 1 105 ? 3.783 -3.987 -18.609 1.00 78.25 105 LEU A O 1
ATOM 784 N N . GLY A 1 106 ? 2.254 -3.982 -16.974 1.00 72.44 106 GLY A N 1
ATOM 785 C CA . GLY A 1 106 ? 1.096 -4.180 -17.854 1.00 72.44 106 GLY A CA 1
ATOM 786 C C . GLY A 1 106 ? 0.780 -5.647 -18.186 1.00 72.44 106 GLY A C 1
ATOM 787 O O . GLY A 1 106 ? -0.347 -5.934 -18.585 1.00 72.44 106 GLY A O 1
ATOM 788 N N . ARG A 1 107 ? 1.708 -6.587 -17.947 1.00 76.31 107 ARG A N 1
ATOM 789 C CA . ARG A 1 107 ? 1.476 -8.045 -18.070 1.00 76.31 107 ARG A CA 1
ATOM 790 C C . ARG A 1 107 ? 1.338 -8.761 -16.739 1.00 76.31 107 ARG A C 1
ATOM 792 O O . ARG A 1 107 ? 0.721 -9.814 -16.677 1.00 76.31 107 ARG A O 1
ATOM 799 N N . VAL A 1 108 ? 1.916 -8.198 -15.690 1.00 75.44 108 VAL A N 1
ATOM 800 C CA . VAL A 1 108 ? 1.876 -8.730 -14.331 1.00 75.44 108 VAL A CA 1
ATOM 801 C C . VAL A 1 108 ? 1.280 -7.650 -13.417 1.00 75.44 108 VAL A C 1
ATOM 803 O O . VAL A 1 108 ? 1.508 -6.462 -13.662 1.00 75.44 108 VAL A O 1
ATOM 806 N N . PRO A 1 109 ? 0.504 -8.007 -12.373 1.00 78.38 109 PRO A N 1
ATOM 807 C CA . PRO A 1 109 ? 0.000 -7.035 -11.411 1.00 78.38 109 PRO A CA 1
ATOM 808 C C . PRO A 1 109 ? 1.114 -6.189 -10.787 1.00 78.38 109 PRO A C 1
ATOM 810 O O . PRO A 1 109 ? 2.140 -6.719 -10.361 1.00 78.38 109 PRO A O 1
ATOM 813 N N . ASP A 1 110 ? 0.859 -4.890 -10.619 1.00 78.25 110 ASP A N 1
ATOM 814 C CA . ASP A 1 110 ? 1.811 -3.945 -10.017 1.00 78.25 110 ASP A CA 1
ATOM 815 C C . ASP A 1 110 ? 2.310 -4.393 -8.636 1.00 78.25 110 ASP A C 1
ATOM 817 O O . ASP A 1 110 ? 3.444 -4.104 -8.278 1.00 78.25 110 ASP A O 1
ATOM 821 N N . ALA A 1 111 ? 1.487 -5.114 -7.866 1.00 69.81 111 ALA A N 1
ATOM 822 C CA . ALA A 1 111 ? 1.871 -5.657 -6.563 1.00 69.81 111 ALA A CA 1
ATOM 823 C C . ALA A 1 111 ? 3.018 -6.671 -6.659 1.00 69.81 111 ALA A C 1
ATOM 825 O O . ALA A 1 111 ? 3.909 -6.682 -5.817 1.00 69.81 111 ALA A O 1
ATOM 826 N N . GLU A 1 112 ? 3.010 -7.505 -7.694 1.00 74.25 112 GLU A N 1
ATOM 827 C CA . GLU A 1 112 ? 4.052 -8.500 -7.914 1.00 74.25 112 GLU A CA 1
ATOM 828 C C . GLU A 1 112 ? 5.317 -7.852 -8.477 1.00 74.25 112 GLU A C 1
ATOM 830 O O . GLU A 1 112 ? 6.417 -8.145 -8.018 1.00 74.25 112 GLU A O 1
ATOM 835 N N . VAL A 1 113 ? 5.164 -6.896 -9.398 1.00 77.69 113 VAL A N 1
ATOM 836 C CA . VAL A 1 113 ? 6.303 -6.129 -9.915 1.00 77.69 113 VAL A CA 1
ATOM 837 C C . VAL A 1 113 ? 6.956 -5.297 -8.807 1.00 77.69 113 VAL A C 1
ATOM 839 O O . VAL A 1 113 ? 8.176 -5.253 -8.718 1.00 77.69 113 VAL A O 1
ATOM 842 N N . ALA A 1 114 ? 6.163 -4.699 -7.915 1.00 75.12 114 ALA A N 1
ATOM 843 C CA . ALA A 1 114 ? 6.640 -3.961 -6.7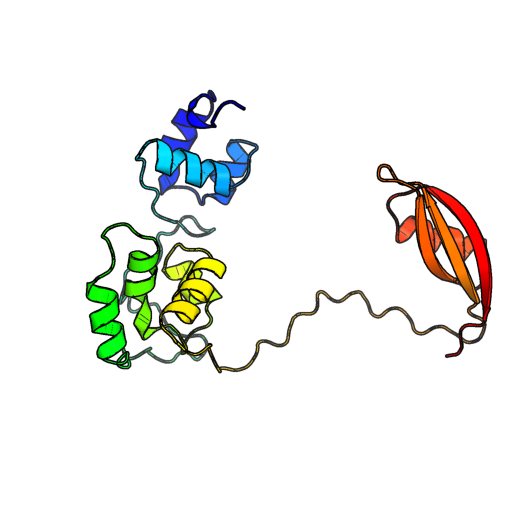48 1.00 75.12 114 ALA A CA 1
ATOM 844 C C . ALA A 1 114 ? 7.473 -4.842 -5.807 1.00 75.12 114 ALA A C 1
ATOM 846 O O . ALA A 1 114 ? 8.563 -4.435 -5.409 1.00 75.12 114 ALA A O 1
ATOM 847 N N . ARG A 1 115 ? 6.990 -6.060 -5.507 1.00 69.44 115 ARG A N 1
ATOM 848 C CA . ARG A 1 115 ? 7.725 -7.044 -4.698 1.00 69.44 115 ARG A CA 1
ATOM 849 C C . ARG A 1 115 ? 9.074 -7.392 -5.319 1.00 69.44 115 ARG A C 1
ATOM 851 O O . ARG A 1 115 ? 10.083 -7.316 -4.633 1.00 69.44 115 ARG A O 1
ATOM 858 N N . ARG A 1 116 ? 9.099 -7.697 -6.620 1.00 72.06 116 ARG A N 1
ATOM 859 C CA . ARG A 1 116 ? 10.334 -8.046 -7.346 1.00 72.06 116 ARG A CA 1
ATOM 860 C C . ARG A 1 116 ? 11.316 -6.878 -7.436 1.00 72.06 116 ARG A C 1
ATOM 862 O O . ARG A 1 116 ? 12.517 -7.064 -7.304 1.00 72.06 116 ARG A O 1
ATOM 869 N N . ALA A 1 117 ? 10.802 -5.668 -7.626 1.00 71.12 117 ALA A N 1
ATOM 870 C CA . ALA A 1 117 ? 11.610 -4.460 -7.729 1.00 71.12 117 ALA A CA 1
ATOM 871 C C . ALA A 1 117 ? 12.066 -3.890 -6.376 1.00 71.12 117 ALA A C 1
ATOM 873 O O . ALA A 1 117 ? 12.814 -2.915 -6.365 1.00 71.12 117 ALA A O 1
ATOM 874 N N . GLY A 1 118 ? 11.606 -4.439 -5.244 1.00 70.25 118 GLY A N 1
ATOM 875 C CA . GLY A 1 118 ? 11.921 -3.904 -3.916 1.00 70.25 118 GLY A CA 1
ATOM 876 C C . GLY A 1 118 ? 11.367 -2.492 -3.679 1.00 70.25 118 GLY A C 1
ATOM 877 O O . GLY A 1 118 ? 11.905 -1.733 -2.875 1.00 70.25 118 GLY A O 1
ATOM 878 N N . VAL A 1 119 ? 10.295 -2.108 -4.384 1.00 73.44 119 VAL A N 1
ATOM 879 C CA . VAL A 1 119 ? 9.677 -0.778 -4.269 1.00 73.44 119 VAL A CA 1
ATOM 880 C C . VAL A 1 119 ? 8.217 -0.866 -3.838 1.00 73.44 119 VAL A C 1
ATOM 882 O O . VAL A 1 119 ? 7.579 -1.910 -3.886 1.00 73.44 119 VAL A O 1
ATOM 885 N N . SER A 1 120 ? 7.637 0.269 -3.446 1.00 73.88 120 SER A N 1
ATOM 886 C CA . SER A 1 120 ? 6.207 0.324 -3.135 1.00 73.88 120 SER A CA 1
ATOM 887 C C . SER A 1 120 ? 5.333 0.210 -4.392 1.00 73.88 120 SER A C 1
ATOM 889 O O . SER A 1 120 ? 5.694 0.698 -5.465 1.00 73.88 120 SER A O 1
ATOM 891 N N . ILE A 1 121 ? 4.113 -0.318 -4.239 1.00 76.19 121 ILE A N 1
ATOM 892 C CA . ILE A 1 121 ? 3.092 -0.345 -5.308 1.00 76.19 121 ILE A CA 1
ATOM 893 C C . ILE A 1 121 ? 2.811 1.070 -5.835 1.00 76.19 121 ILE A C 1
ATOM 895 O O . ILE A 1 121 ? 2.647 1.280 -7.035 1.00 76.19 121 ILE A O 1
ATOM 899 N N . ARG A 1 122 ? 2.819 2.072 -4.945 1.00 73.75 122 ARG A N 1
ATOM 900 C CA . ARG A 1 122 ? 2.662 3.485 -5.313 1.00 73.75 122 ARG A CA 1
ATOM 901 C C . ARG A 1 122 ? 3.799 3.965 -6.218 1.00 73.75 122 ARG A C 1
ATOM 903 O O . ARG A 1 122 ? 3.536 4.714 -7.151 1.00 73.75 122 ARG A O 1
ATOM 910 N N . THR A 1 123 ? 5.030 3.511 -5.977 1.00 75.12 123 THR A N 1
ATOM 911 C CA . THR A 1 123 ? 6.191 3.803 -6.831 1.00 75.12 123 THR A CA 1
ATOM 912 C C . THR A 1 123 ? 5.970 3.257 -8.240 1.00 75.12 123 THR A C 1
ATOM 914 O O . THR A 1 123 ? 6.143 4.003 -9.201 1.00 75.12 123 THR A O 1
ATOM 917 N N . ILE A 1 124 ? 5.510 2.006 -8.368 1.00 80.06 124 ILE A N 1
ATOM 918 C CA . ILE A 1 124 ? 5.167 1.398 -9.664 1.00 80.06 124 ILE A CA 1
ATOM 919 C C . ILE A 1 124 ? 4.052 2.181 -10.365 1.00 80.06 124 ILE A C 1
ATOM 921 O O . ILE A 1 124 ? 4.187 2.522 -11.536 1.00 80.06 124 ILE A O 1
ATOM 925 N N . ALA A 1 125 ? 2.982 2.540 -9.652 1.00 75.88 125 ALA A N 1
ATOM 926 C CA . ALA A 1 125 ? 1.876 3.311 -10.218 1.00 75.88 125 ALA A CA 1
ATOM 927 C C . ALA A 1 125 ? 2.322 4.701 -10.714 1.00 75.88 125 ALA A C 1
ATOM 929 O O . ALA A 1 125 ? 1.973 5.108 -11.823 1.00 75.88 125 ALA A O 1
ATOM 930 N N . SER A 1 126 ? 3.135 5.420 -9.931 1.00 75.00 126 SER A N 1
ATOM 931 C CA . SER A 1 126 ? 3.706 6.716 -10.324 1.00 75.00 126 SER A CA 1
ATOM 932 C C . SER A 1 126 ? 4.704 6.599 -11.475 1.00 75.00 126 SER A C 1
ATOM 934 O O . SER A 1 126 ? 4.789 7.496 -12.313 1.00 75.00 126 SER A O 1
ATOM 936 N N . PHE A 1 127 ? 5.471 5.514 -11.531 1.00 81.94 127 PHE A N 1
ATOM 937 C CA . PHE A 1 127 ? 6.352 5.210 -12.651 1.00 81.94 127 PHE A CA 1
ATOM 938 C C . PHE A 1 127 ? 5.537 4.953 -13.929 1.00 81.94 127 PHE A C 1
ATOM 940 O O . PHE A 1 127 ? 5.739 5.629 -14.936 1.00 81.94 127 PHE A O 1
ATOM 947 N N . ARG A 1 128 ? 4.525 4.082 -13.865 1.00 81.94 128 ARG A N 1
ATOM 948 C CA . ARG A 1 128 ? 3.628 3.790 -14.991 1.00 81.94 128 ARG A CA 1
ATOM 949 C C . ARG A 1 128 ? 2.922 5.039 -15.520 1.00 81.94 128 ARG A C 1
ATOM 951 O O . ARG A 1 128 ? 2.869 5.227 -16.730 1.00 81.94 128 ARG A O 1
ATOM 958 N N . ALA A 1 129 ? 2.437 5.915 -14.637 1.00 75.62 129 ALA A N 1
ATOM 959 C CA . ALA A 1 129 ? 1.778 7.162 -15.027 1.00 75.62 129 ALA A CA 1
ATOM 960 C C . ALA A 1 129 ? 2.711 8.121 -15.790 1.00 75.62 129 ALA A C 1
ATOM 962 O O . ALA A 1 129 ? 2.301 8.707 -16.787 1.00 75.62 129 ALA A O 1
ATOM 963 N N . ARG A 1 130 ? 3.971 8.258 -15.355 1.00 75.56 130 ARG A N 1
ATOM 964 C CA . ARG A 1 130 ? 4.966 9.130 -16.010 1.00 75.56 130 ARG A CA 1
ATOM 965 C C . ARG A 1 130 ? 5.437 8.601 -17.361 1.00 75.56 130 ARG A C 1
ATOM 967 O O . ARG A 1 130 ? 5.743 9.394 -18.242 1.00 75.56 130 ARG A O 1
ATOM 974 N N . HIS A 1 131 ? 5.489 7.280 -17.512 1.00 75.75 131 HIS A N 1
ATOM 975 C CA . HIS A 1 131 ? 5.955 6.612 -18.729 1.00 75.75 131 HIS A CA 1
ATOM 976 C C . HIS A 1 131 ? 4.809 6.119 -19.628 1.00 75.75 131 HIS A C 1
ATOM 978 O O . HIS A 1 131 ? 5.051 5.351 -20.552 1.00 75.75 131 HIS A O 1
ATOM 984 N N . ALA A 1 132 ? 3.570 6.551 -19.356 1.00 78.38 132 ALA A N 1
ATOM 985 C CA . ALA A 1 132 ? 2.367 6.180 -20.104 1.00 78.38 132 ALA A CA 1
ATOM 986 C C . ALA A 1 132 ? 2.175 4.656 -20.279 1.00 78.38 132 ALA A C 1
ATOM 988 O O . ALA A 1 132 ? 1.657 4.194 -21.294 1.00 78.38 132 ALA A O 1
ATOM 989 N N . ILE A 1 133 ? 2.571 3.865 -19.275 1.00 77.81 133 ILE A N 1
ATOM 990 C CA . ILE A 1 133 ? 2.486 2.402 -19.320 1.00 77.81 133 ILE A CA 1
ATOM 991 C C . ILE A 1 133 ? 1.090 1.948 -18.848 1.00 77.81 133 ILE A C 1
ATOM 993 O O . ILE A 1 133 ? 0.695 2.235 -17.703 1.00 77.81 133 ILE A O 1
ATOM 997 N N . PRO A 1 134 ? 0.337 1.200 -19.678 1.00 72.56 134 PRO A N 1
ATOM 998 C CA . PRO A 1 134 ? -0.982 0.687 -19.323 1.00 72.56 134 PRO A CA 1
ATOM 999 C C . PRO A 1 134 ? -0.987 -0.177 -18.060 1.00 72.56 134 PRO A C 1
ATOM 1001 O O . PRO A 1 134 ? 0.032 -0.719 -17.629 1.00 72.56 134 PRO A O 1
ATOM 1004 N N . GLY A 1 135 ? -2.158 -0.269 -17.430 1.00 73.31 135 GLY A N 1
ATOM 1005 C CA . GLY A 1 135 ? -2.364 -1.136 -16.269 1.00 73.31 135 GLY A CA 1
ATOM 1006 C C . GLY A 1 135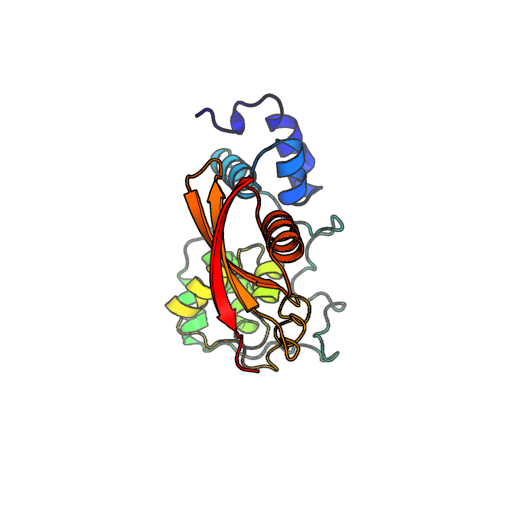 ? -2.432 -2.588 -16.664 1.00 73.31 135 GLY A C 1
ATOM 1007 O O . GLY A 1 135 ? -2.841 -2.904 -17.777 1.00 73.31 135 GLY A O 1
ATOM 1008 N N . TYR A 1 136 ? -2.070 -3.465 -15.730 1.00 77.81 136 TYR A N 1
ATOM 1009 C CA . TYR A 1 136 ? -2.331 -4.884 -15.898 1.00 77.81 136 TYR A CA 1
ATOM 1010 C C . TYR A 1 136 ? -3.827 -5.115 -16.151 1.00 77.81 136 TYR A C 1
ATOM 1012 O O . TYR A 1 136 ? -4.667 -4.767 -15.318 1.00 77.81 136 TYR A O 1
ATOM 1020 N N . ALA A 1 137 ? -4.141 -5.676 -17.319 1.00 62.38 137 ALA A N 1
ATOM 1021 C CA . ALA A 1 137 ? -5.505 -5.880 -17.804 1.00 62.38 137 ALA A CA 1
ATOM 1022 C C . ALA A 1 137 ? -6.053 -7.291 -17.526 1.00 62.38 137 ALA A C 1
ATOM 1024 O O . ALA A 1 137 ? -7.137 -7.627 -18.000 1.00 62.38 137 ALA A O 1
ATOM 1025 N N . GLY A 1 138 ? -5.315 -8.130 -16.793 1.00 66.88 138 GLY A N 1
ATOM 1026 C CA . GLY A 1 138 ? -5.747 -9.499 -16.524 1.00 66.88 138 GLY A CA 1
ATOM 1027 C C . GLY A 1 138 ? -6.959 -9.594 -15.594 1.00 66.88 138 GLY A C 1
ATOM 1028 O O . GLY A 1 138 ? -7.496 -8.569 -15.152 1.00 66.88 138 GLY A O 1
ATOM 1029 N N . PRO A 1 139 ? -7.405 -10.829 -15.285 1.00 59.31 139 PRO A N 1
ATOM 1030 C CA . PRO A 1 139 ? -8.608 -11.066 -14.502 1.00 59.31 139 PRO A CA 1
ATOM 1031 C C . PRO A 1 139 ? -8.515 -10.267 -13.208 1.00 59.31 139 PRO A C 1
ATOM 1033 O O . PRO A 1 139 ? -7.608 -10.483 -12.398 1.00 59.31 139 PRO A O 1
ATOM 1036 N N . ARG A 1 140 ? -9.422 -9.300 -13.026 1.00 53.25 140 ARG A N 1
ATOM 1037 C CA . ARG A 1 140 ? -9.504 -8.573 -11.761 1.00 53.25 140 ARG A CA 1
ATOM 1038 C C . ARG A 1 140 ? -9.732 -9.631 -10.696 1.00 53.25 140 ARG A C 1
ATOM 1040 O O . ARG A 1 140 ? -10.785 -10.267 -10.699 1.00 53.25 140 ARG A O 1
ATOM 1047 N N . ARG A 1 141 ? -8.744 -9.840 -9.815 1.00 48.59 141 ARG A N 1
ATOM 1048 C CA . ARG A 1 141 ? -8.940 -10.665 -8.623 1.00 48.59 141 ARG A CA 1
ATOM 1049 C C . ARG A 1 141 ? -10.219 -10.125 -7.986 1.00 48.59 141 ARG A C 1
ATOM 1051 O O . ARG A 1 141 ? -10.255 -8.910 -7.749 1.00 48.59 141 ARG A O 1
ATOM 1058 N N . PRO A 1 142 ? -11.276 -10.942 -7.812 1.00 45.72 142 PRO A N 1
ATOM 1059 C CA . PRO A 1 142 ? -12.490 -10.458 -7.184 1.00 45.72 142 PRO A CA 1
ATOM 1060 C C . PRO A 1 142 ? -12.028 -9.832 -5.887 1.00 45.72 142 PRO A C 1
ATOM 1062 O O . PRO A 1 142 ? -11.266 -10.462 -5.145 1.00 45.72 142 PRO A O 1
ATOM 1065 N N . ALA A 1 143 ? -12.356 -8.551 -5.702 1.00 51.12 143 ALA A N 1
ATOM 1066 C CA . ALA A 1 143 ? -11.995 -7.857 -4.489 1.00 51.12 143 ALA A CA 1
ATOM 1067 C C . ALA A 1 143 ? -12.467 -8.778 -3.375 1.00 51.12 143 ALA A C 1
ATOM 1069 O O . ALA A 1 143 ? -13.667 -9.036 -3.252 1.00 51.12 143 ALA A O 1
ATOM 1070 N N . THR A 1 144 ? -11.531 -9.335 -2.609 1.00 48.78 144 THR A N 1
ATOM 1071 C CA . THR A 1 144 ? -11.870 -9.914 -1.325 1.00 48.78 144 THR A CA 1
ATOM 1072 C C . THR A 1 144 ? -12.273 -8.698 -0.519 1.00 48.78 144 THR A C 1
ATOM 1074 O O . THR A 1 144 ? -11.459 -8.089 0.175 1.00 48.78 144 THR A O 1
ATOM 1077 N N . ARG A 1 145 ? -13.519 -8.250 -0.722 1.00 45.12 145 ARG A N 1
ATOM 1078 C CA . ARG A 1 145 ? -14.222 -7.366 0.177 1.00 45.12 145 ARG A CA 1
ATOM 1079 C C . ARG A 1 145 ? -14.021 -8.086 1.485 1.00 45.12 145 ARG A C 1
ATOM 1081 O O . ARG A 1 145 ? -14.532 -9.195 1.630 1.00 45.12 145 ARG A O 1
ATOM 1088 N N . ARG A 1 146 ? -13.169 -7.535 2.355 1.00 44.22 146 ARG A N 1
ATOM 1089 C CA . ARG A 1 146 ? -13.112 -7.932 3.755 1.00 44.22 146 ARG A CA 1
ATOM 1090 C C . ARG A 1 146 ? -14.573 -7.977 4.133 1.00 44.22 146 ARG A C 1
ATOM 1092 O O . ARG A 1 146 ? -15.230 -6.940 4.047 1.00 44.22 146 ARG A O 1
ATOM 1099 N N . ALA A 1 147 ? -15.111 -9.185 4.264 1.00 44.56 147 ALA A N 1
ATOM 1100 C CA . ALA A 1 147 ? -16.536 -9.351 4.363 1.00 44.56 147 ALA A CA 1
ATOM 1101 C C . ALA A 1 147 ? -16.866 -8.707 5.697 1.00 44.56 147 ALA A C 1
ATOM 1103 O O . ALA A 1 147 ? -16.666 -9.306 6.748 1.00 44.56 147 ALA A O 1
ATOM 1104 N N . SER A 1 148 ? -17.299 -7.446 5.665 1.00 50.00 148 SER A N 1
ATOM 1105 C CA . SER A 1 148 ? -18.273 -6.973 6.620 1.00 50.00 148 SER A CA 1
ATOM 1106 C C . SER A 1 148 ? -19.309 -8.078 6.577 1.00 50.00 148 SER A C 1
ATOM 1108 O O . SER A 1 148 ? -19.886 -8.311 5.504 1.00 50.00 148 SER A O 1
ATOM 1110 N N . ALA A 1 149 ? -19.376 -8.864 7.656 1.00 46.72 149 ALA A N 1
ATOM 1111 C CA . ALA A 1 149 ? -20.309 -9.969 7.777 1.00 46.72 149 ALA A CA 1
ATOM 1112 C C . ALA A 1 149 ? -21.652 -9.502 7.207 1.00 46.72 149 ALA A C 1
ATOM 1114 O O . ALA A 1 149 ? -21.969 -8.318 7.384 1.00 46.72 149 ALA A O 1
ATOM 1115 N N . PRO A 1 150 ? -22.387 -10.342 6.458 1.00 43.69 150 PRO A N 1
ATOM 1116 C CA . PRO A 1 150 ? -23.686 -9.939 5.944 1.00 43.69 150 PRO A CA 1
ATOM 1117 C C . PRO A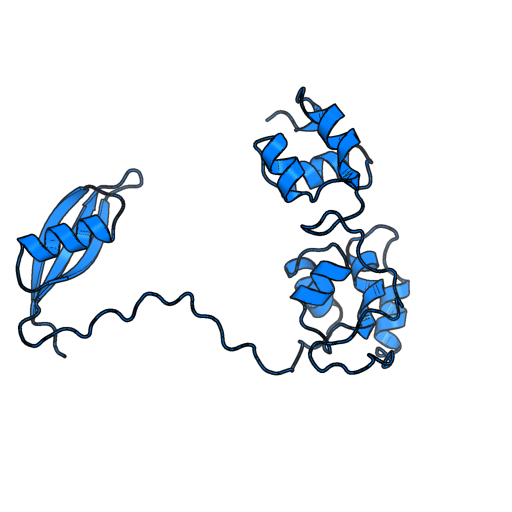 1 150 ? -24.469 -9.355 7.117 1.00 43.69 150 PRO A C 1
ATOM 1119 O O . PRO A 1 150 ? -24.775 -10.054 8.081 1.00 43.69 150 PRO A O 1
ATOM 1122 N N . ARG A 1 151 ? -24.668 -8.031 7.084 1.00 56.28 151 ARG A N 1
ATOM 1123 C CA . ARG A 1 151 ? -25.506 -7.331 8.045 1.00 56.28 151 ARG A CA 1
ATOM 1124 C C . ARG A 1 151 ? -26.854 -7.998 7.859 1.00 56.28 151 ARG A C 1
ATOM 1126 O O . ARG A 1 151 ? -27.387 -7.922 6.752 1.00 56.28 151 ARG A O 1
ATOM 1133 N N . ALA A 1 152 ? -27.296 -8.742 8.873 1.00 60.69 152 ALA A N 1
ATOM 1134 C CA . ALA A 1 152 ? -28.580 -9.422 8.840 1.00 60.69 152 ALA A CA 1
ATOM 1135 C C . ALA A 1 152 ? -29.615 -8.428 8.304 1.00 60.69 152 ALA A C 1
ATOM 1137 O O . ALA A 1 152 ? -29.599 -7.254 8.700 1.00 60.69 152 ALA A O 1
ATOM 1138 N N . ALA A 1 153 ? -30.400 -8.868 7.321 1.00 64.44 153 ALA A N 1
ATOM 1139 C CA . ALA A 1 153 ? -31.468 -8.043 6.790 1.00 64.44 153 ALA A CA 1
ATOM 1140 C C . ALA A 1 153 ? -32.355 -7.606 7.968 1.00 64.44 153 ALA A C 1
ATOM 1142 O O . ALA A 1 153 ? -32.528 -8.391 8.902 1.00 64.44 153 ALA A O 1
ATOM 1143 N N . PRO A 1 154 ? -32.833 -6.353 7.982 1.00 67.88 154 PRO A N 1
ATOM 1144 C CA . PRO A 1 154 ? -33.744 -5.918 9.025 1.00 67.88 154 PRO A CA 1
ATOM 1145 C C . PRO A 1 154 ? -34.989 -6.809 8.992 1.00 67.88 154 PRO A C 1
ATOM 1147 O O . PRO A 1 154 ? -35.597 -6.992 7.937 1.00 67.88 154 PRO A O 1
ATOM 1150 N N . GLU A 1 155 ? -35.339 -7.384 10.135 1.00 72.94 155 GLU A N 1
ATOM 1151 C CA . GLU A 1 155 ? -36.520 -8.236 10.256 1.00 72.94 155 GLU A CA 1
ATOM 1152 C C . GLU A 1 155 ? -37.780 -7.363 10.406 1.00 72.94 155 GLU A C 1
ATOM 1154 O O . GLU A 1 155 ? -37.704 -6.243 10.929 1.00 72.94 155 GLU A O 1
ATOM 1159 N N . PRO A 1 156 ? -38.970 -7.833 9.988 1.00 72.31 156 PRO A N 1
ATOM 1160 C CA . PRO A 1 156 ? -40.219 -7.119 10.232 1.00 72.31 156 PRO A CA 1
ATOM 1161 C C . PRO A 1 156 ? -40.404 -6.845 11.734 1.00 72.31 156 PRO A C 1
ATOM 1163 O O . PRO A 1 156 ? -40.563 -7.768 12.529 1.00 72.31 156 PRO A O 1
ATOM 1166 N N . GLY A 1 157 ? -40.385 -5.568 12.123 1.00 76.00 157 GLY A N 1
ATOM 1167 C CA . GLY A 1 157 ? -40.435 -5.138 13.529 1.00 76.00 157 GLY A CA 1
ATOM 1168 C C . GLY A 1 157 ? -39.153 -4.470 14.030 1.00 76.00 157 GLY A C 1
ATOM 1169 O O . GLY A 1 157 ? -39.168 -3.868 15.104 1.00 76.00 157 GLY A O 1
ATOM 1170 N N . ASP A 1 158 ? -38.080 -4.499 13.241 1.00 83.38 158 ASP A N 1
ATOM 1171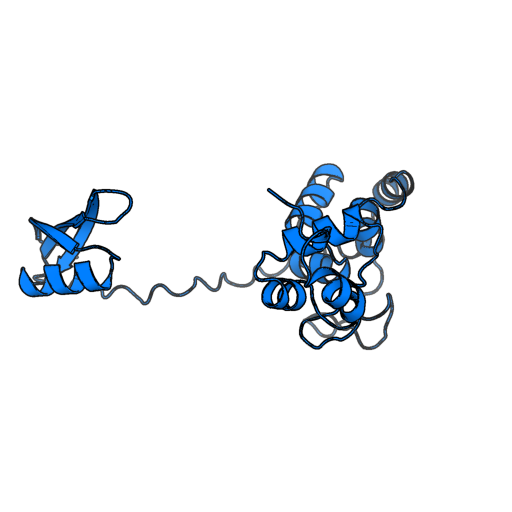 C CA . ASP A 1 158 ? -36.862 -3.755 13.530 1.00 83.38 158 ASP A CA 1
ATOM 1172 C C . ASP A 1 158 ? -37.084 -2.238 13.468 1.00 83.38 158 ASP A C 1
ATOM 1174 O O . ASP A 1 158 ? -37.748 -1.684 12.582 1.00 83.38 158 ASP A O 1
ATOM 1178 N N . VAL A 1 159 ? -36.479 -1.539 14.424 1.00 88.31 159 VAL A N 1
ATOM 1179 C CA . VAL A 1 159 ? -36.565 -0.089 14.566 1.00 88.31 159 VAL A CA 1
ATOM 1180 C C . VAL A 1 159 ? -35.174 0.508 14.389 1.00 88.31 159 VAL A C 1
ATOM 1182 O O . VAL A 1 159 ? -34.179 -0.020 14.883 1.00 88.31 159 VAL A O 1
ATOM 1185 N N . ALA A 1 160 ? -35.091 1.620 13.666 1.00 90.62 160 ALA A N 1
ATOM 1186 C CA . ALA A 1 160 ? -33.891 2.431 13.587 1.00 90.62 160 ALA A CA 1
ATOM 1187 C C . ALA A 1 160 ? -33.785 3.331 14.823 1.00 90.62 160 ALA A C 1
ATOM 1189 O O . ALA A 1 160 ? -34.709 4.078 15.159 1.00 90.62 160 ALA A O 1
ATOM 1190 N N . TRP A 1 161 ? -32.622 3.290 15.456 1.00 91.69 161 TRP A N 1
ATOM 1191 C CA . TRP A 1 161 ? -32.243 4.104 16.599 1.00 91.69 161 TRP A CA 1
ATOM 1192 C C . TRP A 1 161 ? -31.046 4.962 16.209 1.00 91.69 161 TRP A C 1
ATOM 1194 O O . TRP A 1 161 ? -30.030 4.447 15.738 1.00 91.69 161 TRP A O 1
ATOM 1204 N N . ARG A 1 16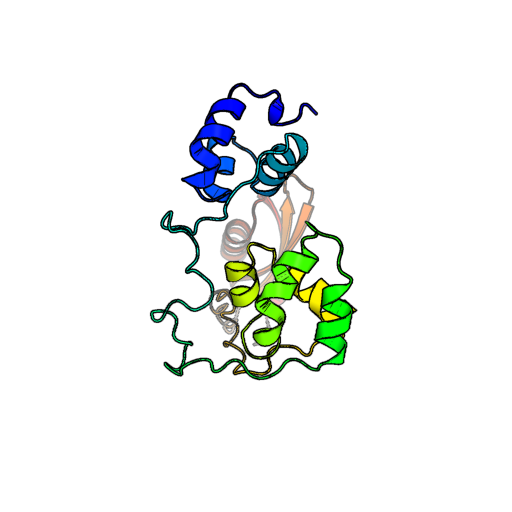2 ? -31.150 6.274 16.401 1.00 92.19 162 ARG A N 1
ATOM 1205 C CA . ARG A 1 162 ? -29.998 7.167 16.368 1.00 92.19 162 ARG A CA 1
ATOM 1206 C C . ARG A 1 162 ? -29.244 6.983 17.671 1.00 92.19 162 ARG A C 1
ATOM 1208 O O . ARG A 1 162 ? -29.850 7.028 18.737 1.00 92.19 162 ARG A O 1
ATOM 1215 N N . VAL A 1 163 ? -27.935 6.816 17.585 1.00 92.12 163 VAL A N 1
ATOM 1216 C CA . VAL A 1 163 ? -27.068 6.667 18.749 1.00 92.12 163 VAL A CA 1
ATOM 1217 C C . VAL A 1 163 ? -26.015 7.754 18.729 1.00 92.12 163 VAL A C 1
ATOM 1219 O O . VAL A 1 163 ? -25.435 8.018 17.678 1.00 92.12 163 VAL A O 1
ATOM 1222 N N . VAL A 1 164 ? -25.764 8.372 19.876 1.00 90.31 164 VAL A N 1
ATOM 1223 C CA . VAL A 1 164 ? -24.607 9.243 20.091 1.00 90.31 164 VAL A CA 1
ATOM 1224 C C . VAL A 1 164 ? -23.645 8.512 21.018 1.00 90.31 164 VAL A C 1
ATOM 1226 O O . VAL A 1 164 ? -24.032 8.074 22.101 1.00 90.31 164 VAL A O 1
ATOM 1229 N N . LEU A 1 165 ? -22.408 8.360 20.564 1.00 88.88 165 LEU A N 1
ATOM 1230 C CA . LEU A 1 165 ? -21.307 7.727 21.271 1.00 88.88 165 LEU A CA 1
ATOM 1231 C C . LEU A 1 165 ? -20.282 8.791 21.639 1.00 88.88 165 LEU A C 1
ATOM 1233 O O . LEU A 1 165 ? -19.779 9.493 20.761 1.00 88.88 165 LEU A O 1
ATOM 1237 N N . ARG A 1 166 ? -19.931 8.873 22.917 1.00 88.69 166 ARG A N 1
ATOM 1238 C CA . ARG A 1 166 ? -18.829 9.707 23.384 1.00 88.69 166 ARG A CA 1
ATOM 1239 C C . ARG A 1 166 ? -17.529 8.929 23.249 1.00 88.69 166 ARG A C 1
ATOM 1241 O O . ARG A 1 166 ? -17.375 7.881 23.875 1.00 88.69 166 ARG A O 1
ATOM 1248 N N . GLY A 1 167 ? -16.616 9.426 22.422 1.00 82.12 167 GLY A N 1
ATOM 1249 C CA . GLY A 1 167 ? -15.265 8.885 22.280 1.00 82.12 167 GLY A CA 1
ATOM 1250 C C . GLY A 1 167 ? -14.194 9.906 22.656 1.00 82.12 167 GLY A C 1
ATOM 1251 O O . GLY A 1 167 ? -14.485 11.085 22.855 1.00 82.12 167 GLY A O 1
ATOM 1252 N N . ASP A 1 168 ? -12.939 9.454 22.695 1.00 74.06 168 ASP A N 1
ATOM 1253 C CA . ASP A 1 168 ? -11.774 10.292 23.027 1.00 74.06 168 ASP A CA 1
ATOM 1254 C C . ASP A 1 168 ? -11.562 11.455 22.037 1.00 74.06 168 ASP A C 1
ATOM 1256 O O . ASP A 1 168 ? -11.007 12.492 22.391 1.00 74.06 168 ASP A O 1
ATOM 1260 N N . GLU A 1 169 ? -12.027 11.293 20.795 1.00 73.62 169 GLU A N 1
ATOM 1261 C CA . GLU A 1 169 ? -11.919 12.281 19.710 1.00 73.62 169 GLU A CA 1
ATOM 1262 C C . GLU A 1 169 ? -13.172 13.180 19.590 1.00 73.62 169 GLU A C 1
ATOM 1264 O O . GLU A 1 169 ? -13.252 14.033 18.708 1.00 73.62 169 GLU A O 1
ATOM 1269 N N . GLY A 1 170 ? -14.150 13.006 20.489 1.00 79.56 170 GLY A N 1
ATOM 1270 C CA . GLY A 1 170 ? -15.408 13.753 20.531 1.00 79.56 170 GLY A CA 1
ATOM 1271 C C . GLY A 1 170 ? -16.660 12.879 20.412 1.00 79.56 170 GLY A C 1
ATOM 1272 O O . GLY A 1 170 ? -16.597 11.652 20.292 1.00 79.56 170 GLY A O 1
ATOM 1273 N N . ASP A 1 171 ? -17.826 13.528 20.454 1.00 86.06 171 ASP A N 1
ATOM 1274 C CA . ASP A 1 171 ? -19.117 12.857 20.306 1.00 86.06 171 ASP A CA 1
ATOM 1275 C C . ASP A 1 171 ? -19.354 12.492 18.827 1.00 86.06 171 ASP A C 1
ATOM 1277 O O . ASP A 1 171 ? -19.343 13.341 17.933 1.00 86.06 171 ASP A O 1
ATOM 1281 N N . THR A 1 172 ? -19.599 11.211 18.562 1.00 86.31 172 THR A N 1
ATOM 1282 C CA . THR A 1 172 ? -19.916 10.673 17.234 1.00 86.31 172 THR A CA 1
ATOM 1283 C C . THR A 1 172 ? -21.357 10.184 17.208 1.00 86.31 172 THR A C 1
ATOM 1285 O O . THR A 1 172 ? -21.865 9.690 18.208 1.00 86.31 172 THR A O 1
ATOM 1288 N N . SER A 1 173 ? -22.052 10.324 16.076 1.00 86.81 173 SER A N 1
ATOM 1289 C CA . SER A 1 173 ? -23.424 9.816 15.942 1.00 86.81 173 SER A CA 1
ATOM 1290 C C . SER A 1 173 ? -23.537 8.767 14.842 1.00 86.81 173 SER A C 1
ATOM 1292 O O . SER A 1 173 ? -22.904 8.890 13.795 1.00 86.81 173 SER A O 1
ATOM 1294 N N . GLY A 1 174 ? -24.342 7.737 15.089 1.00 86.88 174 GLY A N 1
ATOM 1295 C CA . GLY A 1 174 ? -24.583 6.618 14.184 1.00 86.88 174 GLY A CA 1
ATOM 1296 C C . GLY A 1 174 ? -26.035 6.148 14.226 1.00 86.88 174 GLY A C 1
ATOM 1297 O O . GLY A 1 174 ? -26.843 6.647 15.008 1.00 86.88 174 GLY A O 1
ATOM 1298 N N . VAL A 1 175 ? -26.377 5.187 13.368 1.00 89.44 175 VAL A N 1
ATOM 1299 C CA . VAL A 1 175 ? -27.705 4.557 13.346 1.00 89.44 175 VAL A CA 1
ATOM 1300 C C . VAL A 1 175 ? -27.549 3.062 13.563 1.00 89.44 175 VAL A C 1
ATOM 1302 O O . VAL A 1 175 ? -26.817 2.394 12.831 1.00 89.44 175 VAL A O 1
AT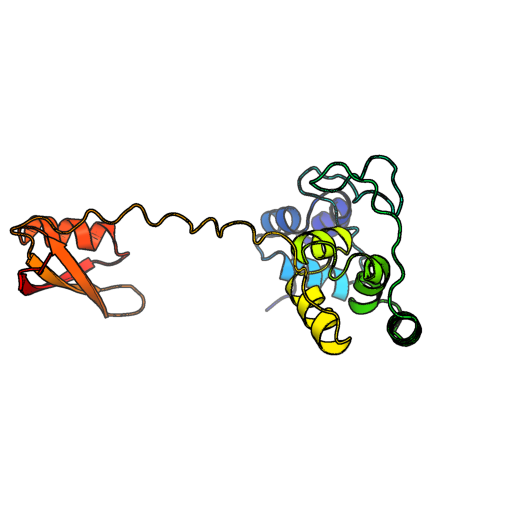OM 1305 N N . VAL A 1 176 ? -28.271 2.541 14.547 1.00 89.00 176 VAL A N 1
ATOM 1306 C CA . VAL A 1 176 ? -28.335 1.118 14.866 1.00 89.00 176 VAL A CA 1
ATOM 1307 C C . VAL A 1 176 ? -29.753 0.631 14.618 1.00 89.00 176 VAL A C 1
ATOM 1309 O O . VAL A 1 176 ? -30.724 1.327 14.892 1.00 89.00 176 VAL A O 1
ATOM 1312 N N . VAL A 1 177 ? -29.872 -0.570 14.065 1.00 89.69 177 VAL A N 1
ATOM 1313 C CA . VAL A 1 177 ? -31.163 -1.235 13.887 1.00 89.69 177 VAL A CA 1
ATOM 1314 C C . VAL A 1 177 ? -31.313 -2.255 15.002 1.00 89.69 177 VAL A C 1
ATOM 1316 O O . VAL A 1 177 ? -30.387 -3.042 15.207 1.00 89.69 177 VAL A O 1
ATOM 1319 N N . ALA A 1 178 ? -32.420 -2.208 15.736 1.00 86.81 178 ALA A N 1
ATOM 1320 C CA . ALA A 1 178 ? -32.706 -3.104 16.849 1.00 86.81 178 ALA A CA 1
ATOM 1321 C C . ALA A 1 178 ? -34.208 -3.148 17.159 1.00 86.81 178 ALA A C 1
ATOM 1323 O O . ALA A 1 178 ? -34.930 -2.178 16.914 1.00 86.81 178 ALA A O 1
ATOM 1324 N N . THR A 1 179 ? -34.661 -4.244 17.761 1.00 88.25 179 THR A N 1
ATOM 1325 C CA . THR A 1 179 ? -36.064 -4.438 18.166 1.00 88.25 179 THR A CA 1
ATOM 1326 C C . THR A 1 179 ? -36.471 -3.571 19.357 1.00 88.25 179 THR A C 1
ATOM 1328 O O . THR A 1 179 ? -37.619 -3.144 19.463 1.00 88.25 179 THR A O 1
ATOM 1331 N N . ASP A 1 180 ? -35.529 -3.284 20.254 1.00 89.12 180 ASP A N 1
ATOM 1332 C CA . ASP A 1 180 ? -35.755 -2.547 21.495 1.00 89.12 180 ASP A CA 1
ATOM 1333 C C . ASP A 1 180 ? -34.523 -1.720 21.906 1.00 89.12 180 ASP A C 1
ATOM 1335 O O . ASP A 1 180 ? -33.444 -1.826 21.316 1.00 89.12 180 ASP A O 1
ATOM 1339 N N . LEU A 1 181 ? -34.703 -0.871 22.924 1.00 87.06 181 LEU A N 1
ATOM 1340 C CA . LEU A 1 181 ? -33.677 0.049 23.422 1.00 87.06 181 LEU A CA 1
ATOM 1341 C C . LEU A 1 181 ? -32.439 -0.682 23.971 1.00 87.06 181 LEU A C 1
ATOM 1343 O O . LEU A 1 181 ? -31.318 -0.224 23.756 1.00 87.06 181 LEU A O 1
ATOM 1347 N N . ALA A 1 182 ? -32.625 -1.808 24.667 1.00 87.19 182 ALA A N 1
ATOM 1348 C CA . ALA A 1 182 ? -31.524 -2.552 25.277 1.00 87.19 182 ALA A CA 1
ATOM 1349 C C . ALA A 1 182 ? -30.642 -3.199 24.202 1.00 87.19 182 ALA A C 1
ATOM 1351 O O . ALA A 1 182 ? -29.414 -3.119 24.252 1.00 87.19 182 ALA A O 1
ATOM 1352 N N . GLN A 1 183 ? -31.269 -3.767 23.173 1.00 85.56 183 GLN A N 1
ATOM 1353 C CA . GLN A 1 183 ? -30.576 -4.308 22.016 1.00 85.56 183 GLN A CA 1
ATOM 1354 C C . GLN A 1 183 ? -29.903 -3.198 21.190 1.00 85.56 183 GLN A C 1
ATOM 1356 O O . GLN A 1 183 ? -28.805 -3.415 20.673 1.00 85.56 183 GLN A O 1
ATOM 1361 N N . ALA A 1 184 ? -30.507 -2.007 21.092 1.00 86.88 184 ALA A N 1
ATOM 1362 C CA . ALA A 1 184 ? -29.897 -0.851 20.434 1.00 86.88 184 ALA A CA 1
ATOM 1363 C C . ALA A 1 184 ? -28.610 -0.399 21.144 1.00 86.88 184 ALA A C 1
ATOM 1365 O O . ALA A 1 184 ? -27.599 -0.190 20.473 1.00 86.88 184 ALA A O 1
ATOM 1366 N N . ALA A 1 185 ? -28.627 -0.315 22.480 1.00 85.00 185 ALA A N 1
ATOM 1367 C CA . ALA A 1 185 ? -27.456 0.022 23.291 1.00 85.00 185 ALA A CA 1
ATOM 1368 C C . ALA A 1 185 ? -26.330 -1.007 23.109 1.00 85.00 185 ALA A C 1
ATOM 1370 O O . ALA A 1 185 ? -25.230 -0.648 22.697 1.00 85.00 185 ALA A O 1
ATOM 1371 N N . ALA A 1 186 ? -26.633 -2.296 23.293 1.00 85.25 186 ALA A N 1
ATOM 1372 C CA . ALA A 1 186 ? -25.646 -3.370 23.169 1.00 85.25 186 ALA A CA 1
ATOM 1373 C C . ALA A 1 186 ? -25.017 -3.435 21.765 1.00 85.25 186 ALA A C 1
ATOM 1375 O O . ALA A 1 186 ? -23.812 -3.637 21.615 1.00 85.25 186 ALA A O 1
ATOM 1376 N N . ARG A 1 187 ? -25.821 -3.235 20.710 1.00 84.62 187 ARG A N 1
ATOM 1377 C CA . ARG A 1 187 ? -25.319 -3.181 19.328 1.00 84.62 187 ARG A CA 1
ATOM 1378 C C . ARG A 1 187 ? -24.472 -1.934 19.070 1.00 84.62 187 ARG A C 1
ATOM 1380 O O . ARG A 1 187 ? -23.522 -2.020 18.296 1.00 84.62 187 ARG A O 1
ATOM 1387 N N . ALA A 1 188 ? -24.798 -0.798 19.684 1.00 85.44 188 ALA A N 1
ATOM 1388 C CA . ALA A 1 188 ? -24.016 0.424 19.547 1.00 85.44 188 ALA A CA 1
ATOM 1389 C C . ALA A 1 188 ? -22.653 0.323 20.241 1.00 85.44 188 ALA A C 1
ATOM 1391 O O . ALA A 1 188 ? -21.646 0.691 19.643 1.00 85.44 188 ALA A O 1
ATOM 1392 N N . GLU A 1 189 ? -22.615 -0.241 21.449 1.00 82.75 189 GLU A N 1
ATOM 1393 C CA . GLU A 1 189 ? -21.375 -0.525 22.179 1.00 82.75 189 GLU A CA 1
ATOM 1394 C C . GLU A 1 189 ? -20.505 -1.536 21.428 1.00 82.75 189 GLU A C 1
ATOM 1396 O O . GLU A 1 189 ? -19.310 -1.323 21.264 1.00 82.75 189 GLU A O 1
ATOM 1401 N N . ALA A 1 190 ? -21.097 -2.604 20.883 1.00 80.62 190 ALA A N 1
ATOM 1402 C CA . ALA A 1 190 ? -20.358 -3.587 20.091 1.00 80.62 190 ALA A CA 1
ATOM 1403 C C . ALA A 1 190 ? -19.797 -3.013 18.773 1.00 80.62 190 ALA A C 1
ATOM 1405 O O . ALA A 1 190 ? -18.808 -3.523 18.243 1.00 80.62 190 ALA A O 1
ATOM 1406 N N . ALA A 1 191 ? -20.438 -1.980 18.217 1.00 73.75 191 ALA A N 1
ATOM 1407 C CA . ALA A 1 191 ? -20.040 -1.345 16.962 1.00 73.75 191 ALA A CA 1
ATOM 1408 C C . ALA A 1 191 ? -19.107 -0.131 17.146 1.00 73.75 191 ALA A C 1
ATOM 1410 O O . ALA A 1 191 ? -18.489 0.305 16.171 1.00 73.75 191 ALA A O 1
ATOM 1411 N N . GLY A 1 192 ? -19.011 0.422 18.359 1.00 72.38 192 GLY A N 1
ATOM 1412 C CA . GLY A 1 192 ? -18.283 1.649 18.680 1.00 72.38 192 GLY A CA 1
ATOM 1413 C C . GLY A 1 192 ? -17.150 1.450 19.691 1.00 72.38 192 GLY A C 1
ATOM 1414 O O . GLY A 1 192 ? -17.067 0.441 20.374 1.00 72.38 192 GLY A O 1
ATOM 1415 N N . ARG A 1 193 ? -16.243 2.429 19.792 1.00 62.81 193 ARG A N 1
ATOM 1416 C CA . ARG A 1 193 ? -15.180 2.477 20.821 1.00 62.81 193 ARG A CA 1
ATOM 1417 C C . ARG A 1 193 ? -15.494 3.481 21.941 1.00 62.81 193 ARG A C 1
ATOM 1419 O O . ARG A 1 193 ? -14.576 4.013 22.549 1.00 62.81 193 ARG A O 1
ATOM 1426 N N . GLY A 1 194 ? -16.767 3.807 22.148 1.00 75.06 194 GLY A N 1
ATOM 1427 C CA . GLY A 1 194 ? -17.192 4.895 23.027 1.00 75.06 194 GLY A CA 1
ATOM 1428 C C . GLY A 1 194 ? -18.435 4.545 23.832 1.00 75.06 194 GLY A C 1
ATOM 1429 O O . GLY A 1 194 ? -19.123 3.571 23.532 1.00 75.06 194 GLY A O 1
ATOM 1430 N N . GLU A 1 195 ? -18.713 5.355 24.848 1.00 86.19 195 GLU A N 1
ATOM 1431 C CA . GLU A 1 195 ? -19.867 5.197 25.735 1.00 86.19 195 GLU A CA 1
ATOM 1432 C C . GLU A 1 195 ? -21.135 5.747 25.071 1.00 86.19 195 GLU A C 1
ATOM 1434 O O . GLU A 1 195 ? -21.128 6.842 24.498 1.00 86.19 195 GLU A O 1
ATOM 1439 N N . VAL A 1 196 ? -22.240 5.003 25.146 1.00 89.19 196 VAL A N 1
ATOM 1440 C CA . VAL A 1 196 ? -23.537 5.456 24.632 1.00 89.19 196 VAL A CA 1
ATOM 1441 C C . VAL A 1 196 ? -24.088 6.561 25.533 1.00 89.19 196 VAL A C 1
ATOM 1443 O O . VAL A 1 196 ? -24.523 6.308 26.650 1.00 89.19 196 VAL A O 1
ATOM 1446 N N . VAL A 1 197 ? -24.121 7.791 25.022 1.00 92.06 197 VAL A N 1
ATOM 1447 C CA . VAL A 1 197 ? -24.628 8.968 25.751 1.00 92.06 197 VAL A CA 1
ATOM 1448 C C . VAL A 1 197 ? -26.072 9.315 25.399 1.00 92.06 197 VAL A C 1
ATOM 1450 O O . VAL A 1 197 ? -26.755 9.956 26.194 1.00 92.06 197 VAL A O 1
ATOM 1453 N N . SER A 1 198 ? -26.559 8.915 24.221 1.00 89.06 198 SER A N 1
ATOM 1454 C CA . SER A 1 198 ? -27.955 9.136 23.828 1.00 89.06 198 SER A CA 1
ATOM 1455 C C . SER A 1 198 ? -28.439 8.099 22.817 1.00 89.06 198 SER A C 1
ATOM 1457 O O . SER A 1 198 ? -27.700 7.721 21.906 1.00 89.06 198 SER A O 1
ATOM 1459 N N . LEU A 1 199 ? -29.696 7.675 22.971 1.00 91.44 199 LEU A N 1
ATOM 1460 C CA . LEU A 1 199 ? -30.426 6.792 22.064 1.00 91.44 199 LEU A CA 1
ATOM 1461 C C . LEU A 1 199 ? -31.788 7.412 21.742 1.00 91.44 199 LEU A C 1
ATOM 1463 O O . LEU A 1 199 ? -32.615 7.597 22.632 1.00 91.44 199 LEU A O 1
ATOM 1467 N N . GLU A 1 200 ? -32.039 7.696 20.468 1.00 92.75 200 GLU A N 1
ATOM 1468 C CA . GLU A 1 200 ? -33.295 8.277 19.990 1.00 92.75 200 GLU A CA 1
ATOM 1469 C C . GLU A 1 200 ? -33.946 7.350 18.964 1.00 92.75 200 GLU A C 1
ATOM 1471 O O . GLU A 1 200 ? -33.326 6.943 17.978 1.00 92.75 200 GLU A O 1
ATOM 1476 N N . ARG A 1 201 ? -35.216 7.005 19.180 1.00 92.06 201 ARG A N 1
ATOM 1477 C CA . ARG A 1 201 ? -35.977 6.183 18.238 1.00 92.06 201 ARG A CA 1
ATOM 1478 C C . ARG A 1 201 ? -36.328 7.011 17.001 1.00 92.06 201 ARG A C 1
ATOM 1480 O O . ARG A 1 201 ? -37.107 7.949 17.103 1.00 92.06 201 ARG A O 1
ATOM 1487 N N . ILE A 1 202 ? -35.812 6.620 15.835 1.00 91.44 202 ILE A N 1
ATOM 1488 C CA . ILE A 1 202 ? -36.080 7.307 14.562 1.00 91.44 202 ILE A CA 1
ATOM 1489 C C . ILE A 1 202 ? -37.397 6.810 13.953 1.00 91.44 202 ILE A C 1
ATOM 1491 O O . ILE A 1 202 ? -38.222 7.605 13.514 1.00 91.44 202 ILE A O 1
ATOM 1495 N N . GLY A 1 203 ? -37.604 5.490 13.916 1.00 86.81 203 GLY A N 1
ATOM 1496 C CA . GLY A 1 203 ? -38.777 4.896 13.270 1.00 86.81 203 GLY A CA 1
ATOM 1497 C C . GLY A 1 203 ? -38.551 3.454 12.812 1.00 86.81 203 GLY A C 1
ATOM 1498 O O . GLY A 1 203 ? -37.449 2.931 12.973 1.00 86.81 203 GLY A O 1
ATOM 1499 N N . PRO A 1 204 ? -39.585 2.778 12.287 1.00 88.00 204 PRO A N 1
ATOM 1500 C CA . PRO A 1 204 ? -39.455 1.419 11.767 1.00 88.00 204 PRO A CA 1
ATOM 1501 C C . PRO A 1 204 ? -38.533 1.381 10.542 1.00 88.00 204 PRO A C 1
ATOM 1503 O O . PRO A 1 204 ? -38.527 2.311 9.733 1.00 88.00 204 PRO A O 1
ATOM 1506 N N . VAL A 1 205 ? -37.764 0.303 10.395 1.00 83.31 205 VAL A N 1
ATOM 1507 C CA . VAL A 1 205 ? -36.971 0.070 9.184 1.00 83.31 205 VAL A CA 1
ATOM 1508 C C . VAL A 1 205 ? -37.882 -0.517 8.111 1.00 83.31 205 VAL A C 1
ATOM 1510 O O . VAL A 1 205 ? -38.551 -1.521 8.343 1.00 83.31 205 VAL A O 1
ATOM 1513 N N . LEU A 1 206 ? -37.924 0.118 6.940 1.00 72.88 206 LEU A N 1
ATOM 1514 C CA . LEU A 1 206 ? -38.583 -0.455 5.769 1.00 72.88 206 LEU A CA 1
ATOM 1515 C C . LEU A 1 206 ? -37.637 -1.509 5.178 1.00 72.88 206 LEU A C 1
ATOM 1517 O O . LEU A 1 206 ? -36.534 -1.161 4.749 1.00 72.88 206 LEU A O 1
ATOM 1521 N N . GLY A 1 207 ? -38.044 -2.778 5.264 1.00 57.75 207 GLY A N 1
ATOM 1522 C CA . GLY A 1 207 ? -37.359 -3.919 4.648 1.00 57.75 207 GLY A CA 1
ATOM 1523 C C . GLY A 1 207 ? -37.590 -4.005 3.147 1.00 57.75 207 GLY A C 1
ATOM 1524 O O . GLY A 1 207 ? -38.645 -3.513 2.684 1.00 57.75 207 GLY A O 1
#

Secondary structure (DSSP, 8-state):
---GGGSTTHHHHHHHTTTS-HHHHHHHHTS-HHHHHHHHHHTT-------TTSPPPPPTT-TT---TTS-----PPPPHHHHHHHTTSPTT-HHHHHHTTGGGBTTB-HHHHHHHHTS-HHHHHHHHHHTTPPPP-S--------------PPPTT-EEEEEEEEETTEEEEEEEEESSHHHHHHHHHHH-SSEEEEEEEEEE---